Protein AF-A0AAV0YF85-F1 (afdb_monomer_lite)

Foldseek 3Di:
DFDKDWWFQAALLLDLDDPPDPQPFTWTADPPPRAIETEQLDDHGWIFIWTFPADDDRYTYTYTDGTPDDDPFFDDQPDPCQVFFPPDRCSRGHQVSVQVSVLSVVVSCCVNVVVDDPVCCVPVVPDDRDDGDPDPWQQDPDDDWAKAQAEDDDVVVVPPPDPPPPPRSIATGGHTPPDPHYGYHDQDDRRHDPVVSVVVNVVVVCCPDVVNVDDHDYPVPDDVDPLCVQPDAPCLVVNCVRNNPSSNQNNVQNNCVVVVDHGDDPPPQPPPPDDPPPDDDDRPVPVPVVVVVVRVVCVVVVCVVDPCPCVVVVVVVVCVVPVVPDPDDDDDPVVPPPPD

Secondary structure (DSSP, 8-state):
---EEEEEBPPGGG----TT--S-PEEEE-TTT--EEEETTPPTT-EEEEEEEEE-SSEEEEEEEEEEE--TTB---S-TTTTT-SS-SSTTB-HHHHHHHHHHHHHHHHHHTT---HHHHHHS--SPPP---S--SS-BS----EEES-B---HHHHSSS---TTS---EEEEEPTT-SS-EEE-S--TTB-HHHHHHHHHHHHHHH-TTTT-----TTT--S-GGGTSPPTT-HHHHHHHHHHHHHHHHHHHHHGGGT---------------TT--PPPTTSSHHHHHHHHHHHHHHHHHHH-TTHHHHHHHHHHHHHHTTS-TTPPPPGGGGGG--

InterPro domains:
  IPR002347 Short-chain dehydrogenase/reductase SDR [PF00106] (223-272)
  IPR010280 (Uracil-5)-methyltransferase family [PTHR11061] (20-223)
  IPR012340 Nucleic acid-binding, OB-fold [G3DSA:2.40.50.140] (8-85)
  IPR020904 Short-chain dehydrogenase/reductase, conserved site [PS00061] (225-253)
  IPR029063 S-adenosyl-L-methionine-dependent methyltransferase superfamily [G3DSA:3.40.50.150] (87-139)
  IPR029063 S-adenosyl-L-methionine-dependent methyltransferase superfamily [SSF53335] (75-207)
  IPR036291 NAD(P)-binding domain superfamily [SSF51735] (222-271)

Structure (mmCIF, N/CA/C/O backbone):
data_AF-A0AAV0YF85-F1
#
_entry.id   AF-A0AAV0YF85-F1
#
loop_
_atom_site.group_PDB
_atom_site.id
_atom_site.type_symbol
_atom_site.label_atom_id
_atom_site.label_alt_id
_atom_site.label_comp_id
_atom_site.label_asym_id
_atom_site.label_entity_id
_atom_site.label_seq_id
_atom_site.pdbx_PDB_ins_code
_atom_site.Cartn_x
_atom_site.Cartn_y
_atom_site.Cartn_z
_atom_site.occupancy
_atom_site.B_iso_or_equiv
_atom_site.auth_seq_id
_atom_site.auth_comp_id
_atom_site.auth_asym_id
_atom_site.auth_atom_id
_atom_site.pdbx_PDB_model_num
ATOM 1 N N . MET A 1 1 ? 17.474 -10.790 23.774 1.00 30.91 1 MET A N 1
ATOM 2 C CA . MET A 1 1 ? 16.414 -11.767 23.432 1.00 30.91 1 MET A CA 1
ATOM 3 C C . MET A 1 1 ? 15.265 -11.043 22.740 1.00 30.91 1 MET A C 1
ATOM 5 O O . MET A 1 1 ? 14.858 -10.006 23.254 1.00 30.91 1 MET A O 1
ATOM 9 N N . PRO A 1 2 ? 14.764 -11.509 21.582 1.00 39.75 2 PRO A N 1
ATOM 10 C CA . PRO A 1 2 ? 13.568 -10.928 20.980 1.00 39.75 2 PRO A CA 1
ATOM 11 C C . PRO A 1 2 ? 12.364 -11.216 21.885 1.00 39.75 2 PRO A C 1
ATOM 13 O O . PRO A 1 2 ? 12.077 -12.374 22.173 1.00 39.75 2 PRO A O 1
ATOM 16 N N . LEU A 1 3 ? 11.677 -10.170 22.347 1.00 49.50 3 LEU A N 1
ATOM 17 C CA . LEU A 1 3 ? 10.442 -10.328 23.112 1.00 49.50 3 LEU A CA 1
ATOM 18 C C . LEU A 1 3 ? 9.353 -10.836 22.154 1.00 49.50 3 LEU A C 1
ATOM 20 O O . LEU A 1 3 ? 8.975 -10.124 21.217 1.00 49.50 3 LEU A O 1
ATOM 24 N N . LEU A 1 4 ? 8.899 -12.071 22.356 1.00 56.09 4 LEU A N 1
ATOM 25 C CA . LEU A 1 4 ? 7.752 -12.646 21.658 1.00 56.09 4 LEU A CA 1
ATOM 26 C C . LEU A 1 4 ? 6.503 -12.312 22.465 1.00 56.09 4 LEU A C 1
ATOM 28 O O . LEU A 1 4 ? 6.434 -12.625 23.650 1.00 56.09 4 LEU A O 1
ATOM 32 N N . ILE A 1 5 ? 5.537 -11.653 21.831 1.00 64.44 5 ILE A N 1
ATOM 33 C CA . ILE A 1 5 ? 4.296 -11.248 22.493 1.00 64.44 5 ILE A CA 1
ATOM 34 C C . ILE A 1 5 ? 3.122 -11.814 21.703 1.00 64.44 5 ILE A C 1
ATOM 36 O O . ILE A 1 5 ? 3.066 -11.661 20.479 1.00 64.44 5 ILE A O 1
ATOM 40 N N . SER A 1 6 ? 2.181 -12.441 22.410 1.00 65.62 6 SER A N 1
ATOM 41 C CA . SER A 1 6 ? 0.854 -12.734 21.870 1.00 65.62 6 SER A CA 1
ATOM 42 C C . SER A 1 6 ? 0.066 -11.431 21.812 1.00 65.62 6 SER A C 1
ATOM 44 O O . SER A 1 6 ? -0.269 -10.856 22.848 1.00 65.62 6 SER A O 1
ATOM 46 N N . LEU A 1 7 ? -0.222 -10.958 20.605 1.00 67.69 7 LEU A N 1
ATOM 47 C CA . LEU A 1 7 ? -0.964 -9.726 20.372 1.00 67.69 7 LEU A CA 1
ATOM 48 C C . LEU A 1 7 ? -2.348 -10.051 19.821 1.00 67.69 7 LEU A C 1
ATOM 50 O O . LEU A 1 7 ? -2.497 -10.891 18.933 1.00 67.69 7 LEU A O 1
ATOM 54 N N . ASN A 1 8 ? -3.346 -9.337 20.335 1.00 58.91 8 ASN A N 1
ATOM 55 C CA . ASN A 1 8 ? -4.675 -9.292 19.750 1.00 58.91 8 ASN A CA 1
ATOM 56 C C . ASN A 1 8 ? -4.775 -7.983 18.966 1.00 58.91 8 ASN A C 1
ATOM 58 O O . ASN A 1 8 ? -4.677 -6.893 19.546 1.00 58.91 8 ASN A O 1
ATOM 62 N N . ALA A 1 9 ? -4.946 -8.084 17.650 1.00 58.69 9 ALA A N 1
ATOM 63 C CA . ALA A 1 9 ? -5.295 -6.932 16.840 1.00 58.69 9 ALA A CA 1
ATOM 64 C C . ALA A 1 9 ? -6.635 -6.394 17.340 1.00 58.69 9 ALA A C 1
ATOM 66 O O . ALA A 1 9 ? -7.596 -7.152 17.517 1.00 58.69 9 ALA A O 1
ATOM 67 N N . ALA A 1 10 ? -6.673 -5.098 17.642 1.00 55.09 10 ALA A N 1
ATOM 68 C CA . ALA A 1 10 ? -7.829 -4.497 18.276 1.00 55.09 10 ALA A CA 1
ATOM 69 C C . ALA A 1 10 ? -9.073 -4.730 17.412 1.00 55.09 10 ALA A C 1
ATOM 71 O O . ALA A 1 10 ? -9.025 -4.680 16.177 1.00 55.09 10 ALA A O 1
ATOM 72 N N . LYS A 1 11 ? -10.206 -4.980 18.081 1.00 47.09 11 LYS A N 1
ATOM 73 C CA . LYS A 1 11 ? -11.490 -4.758 17.427 1.00 47.09 11 LYS A CA 1
ATOM 74 C C . LYS A 1 11 ? -11.529 -3.283 17.024 1.00 47.09 11 LYS A C 1
ATOM 76 O O . LYS A 1 11 ? -11.028 -2.457 17.790 1.00 47.09 11 LYS A O 1
ATOM 81 N N . PRO A 1 12 ? -12.114 -2.951 15.874 1.00 39.84 12 PRO A N 1
ATOM 82 C CA . PRO A 1 12 ? -12.126 -1.581 15.381 1.00 39.84 12 PRO A CA 1
ATOM 83 C C . PRO A 1 12 ? -12.599 -0.558 16.429 1.00 39.84 12 PRO A C 1
ATOM 85 O O . PRO A 1 12 ? -11.956 0.463 16.591 1.00 39.84 12 PRO A O 1
ATOM 88 N N . SER A 1 13 ? -13.592 -0.906 17.257 1.00 31.27 13 SER A N 1
ATOM 89 C CA . SER A 1 13 ? -14.127 -0.070 18.346 1.00 31.27 13 SER A CA 1
ATOM 90 C C . SER A 1 13 ? -13.187 0.212 19.536 1.00 31.27 13 SER A C 1
ATOM 92 O O . SER A 1 13 ? -13.569 0.939 20.446 1.00 31.27 13 SER A O 1
ATOM 94 N N . ASN A 1 14 ? -11.997 -0.397 19.600 1.00 32.72 14 ASN A N 1
ATOM 95 C CA . ASN A 1 14 ? -11.018 -0.217 20.688 1.00 32.72 14 ASN A CA 1
ATOM 96 C C . ASN A 1 14 ? -9.766 0.567 20.239 1.00 32.72 14 ASN A C 1
ATOM 98 O O . ASN A 1 14 ? -8.751 0.579 20.949 1.00 32.72 14 ASN A O 1
ATOM 102 N N . CYS A 1 15 ? -9.815 1.201 19.065 1.00 33.81 15 CYS A N 1
ATOM 103 C CA . CYS A 1 15 ? -8.695 1.896 18.440 1.00 33.81 15 CYS A CA 1
ATOM 104 C C . CYS A 1 15 ? -8.730 3.408 18.715 1.00 33.81 15 CYS A C 1
ATOM 106 O O . CYS A 1 15 ? -9.325 4.180 17.979 1.00 33.81 15 CYS A O 1
ATOM 108 N N . SER A 1 16 ? -7.980 3.885 19.710 1.00 31.94 16 SER A N 1
ATOM 109 C CA . SER A 1 16 ? -7.688 5.322 19.807 1.00 31.94 16 SER A CA 1
ATOM 110 C C . SER A 1 16 ? -6.637 5.696 18.751 1.00 31.94 16 SER A C 1
ATOM 112 O O . SER A 1 16 ? -5.439 5.449 18.938 1.00 31.94 16 SER A O 1
ATOM 114 N N . VAL A 1 17 ? -7.067 6.240 17.611 1.00 33.62 17 VAL A N 1
ATOM 115 C CA . VAL A 1 17 ? -6.170 6.636 16.514 1.00 33.62 17 VAL A CA 1
ATOM 116 C C . VAL A 1 17 ? -5.463 7.952 16.857 1.00 33.62 17 VAL A C 1
ATOM 118 O O . VAL A 1 17 ? -6.098 8.986 17.030 1.00 33.62 17 VAL A O 1
ATOM 121 N N . ASN A 1 18 ? -4.127 7.931 16.903 1.00 31.02 18 ASN A N 1
ATOM 122 C CA . ASN A 1 18 ? -3.313 9.148 16.873 1.00 31.02 18 ASN A CA 1
ATOM 123 C C . ASN A 1 18 ? -3.147 9.610 15.407 1.00 31.02 18 ASN A C 1
ATOM 125 O O . ASN A 1 18 ? -2.678 8.815 14.587 1.00 31.02 18 ASN A O 1
ATOM 129 N N . PRO A 1 19 ? -3.458 10.873 15.056 1.00 27.45 19 PRO A N 1
ATOM 130 C CA . PRO A 1 19 ? -3.539 11.336 13.663 1.00 27.45 19 PRO A CA 1
ATOM 131 C C . PRO A 1 19 ? -2.201 11.432 12.897 1.00 27.45 19 PRO A C 1
ATOM 133 O O . PRO A 1 19 ? -2.180 11.857 11.746 1.00 27.45 19 PRO A O 1
ATOM 136 N N . SER A 1 20 ? -1.065 11.033 13.480 1.00 26.20 20 SER A N 1
ATOM 137 C CA . SER A 1 20 ? 0.268 11.265 12.898 1.00 26.20 20 SER A CA 1
ATOM 138 C C . SER A 1 20 ? 0.828 10.138 12.015 1.00 26.20 20 SER A C 1
ATOM 140 O O . SER A 1 20 ? 1.881 10.324 11.398 1.00 26.20 20 SER A O 1
ATOM 142 N N . HIS A 1 21 ? 0.157 8.986 11.888 1.00 35.56 21 HIS A N 1
ATOM 143 C CA . HIS A 1 21 ? 0.647 7.879 11.056 1.00 35.56 21 HIS A CA 1
ATOM 144 C C . HIS A 1 21 ? -0.425 7.318 10.113 1.00 35.56 21 HIS A C 1
ATOM 146 O O . HIS A 1 21 ? -1.098 6.339 10.406 1.00 35.56 21 HIS A O 1
ATOM 152 N N . SER A 1 22 ? -0.489 7.891 8.909 1.00 34.50 22 SER A N 1
ATOM 153 C CA . SER A 1 22 ? -1.278 7.433 7.751 1.00 34.50 22 SER A CA 1
ATOM 154 C C . SER A 1 22 ? -0.814 6.100 7.136 1.00 34.50 22 SER A C 1
ATOM 156 O O . SER A 1 22 ? -1.279 5.691 6.072 1.00 34.50 22 SER A O 1
ATOM 158 N N . MET A 1 23 ? 0.113 5.387 7.776 1.00 44.97 23 MET A N 1
ATOM 159 C CA . MET A 1 23 ? 0.537 4.075 7.310 1.00 44.97 23 MET A CA 1
ATOM 160 C C . MET A 1 23 ? -0.405 3.047 7.915 1.00 44.97 23 MET A C 1
ATOM 162 O O . MET A 1 23 ? -0.281 2.752 9.094 1.00 44.97 23 MET A O 1
ATOM 166 N N . ALA A 1 24 ? -1.327 2.516 7.108 1.00 56.47 24 ALA A N 1
ATOM 167 C CA . ALA A 1 24 ? -2.221 1.408 7.451 1.00 56.47 24 ALA A CA 1
ATOM 168 C C . ALA A 1 24 ? -1.453 0.165 7.959 1.00 56.47 24 ALA A C 1
ATOM 170 O O . ALA A 1 24 ? -1.205 -0.770 7.200 1.00 56.47 24 ALA A O 1
ATOM 171 N N . LYS A 1 25 ? -1.004 0.220 9.213 1.00 72.69 25 LYS A N 1
ATOM 172 C CA . LYS A 1 25 ? -0.507 -0.867 10.050 1.00 72.69 25 LYS A CA 1
ATOM 173 C C . LYS A 1 25 ? -1.653 -1.224 10.993 1.00 72.69 25 LYS A C 1
ATOM 175 O O . LYS A 1 25 ? -2.374 -0.333 11.440 1.00 72.69 25 LYS A O 1
ATOM 180 N N . GLY A 1 26 ? -1.818 -2.503 11.301 1.00 73.81 26 GLY A N 1
ATOM 181 C CA . GLY A 1 26 ? -2.788 -2.933 12.298 1.00 73.81 26 GLY A CA 1
ATOM 182 C C . GLY A 1 26 ? -2.403 -2.412 13.681 1.00 73.81 26 GLY A C 1
ATOM 183 O O . GLY A 1 26 ? -1.226 -2.409 14.055 1.00 73.81 26 GLY A O 1
ATOM 184 N N . LEU A 1 27 ? -3.401 -1.954 14.432 1.00 79.06 27 LEU A N 1
ATOM 185 C CA . LEU A 1 27 ? -3.245 -1.493 15.806 1.00 79.06 27 LEU A CA 1
ATOM 186 C C . LEU A 1 27 ? -3.618 -2.629 16.755 1.00 79.06 27 LEU A C 1
ATOM 188 O O . LEU A 1 27 ? -4.705 -3.196 16.679 1.00 79.06 27 LEU A O 1
ATOM 192 N N . CYS A 1 28 ? -2.703 -2.963 17.654 1.00 78.94 28 CYS A N 1
ATOM 193 C CA . CYS A 1 28 ? -2.898 -3.967 18.689 1.00 78.94 28 CYS A CA 1
ATOM 194 C C . CYS A 1 28 ? -2.799 -3.270 20.041 1.00 78.94 28 CYS A C 1
ATOM 196 O O . CYS A 1 28 ? -1.872 -2.491 20.271 1.00 78.94 28 CYS A O 1
ATOM 198 N N . LYS A 1 29 ? -3.735 -3.556 20.942 1.00 74.81 29 LYS A N 1
ATOM 199 C CA . LYS A 1 29 ? -3.683 -3.060 22.317 1.00 74.81 29 LYS A CA 1
ATOM 200 C C . LYS A 1 29 ? -3.359 -4.232 23.226 1.00 74.81 29 LYS A C 1
ATOM 202 O O . LYS A 1 29 ? -4.052 -5.247 23.194 1.00 74.81 29 LYS A O 1
ATOM 207 N N . VAL A 1 30 ? -2.305 -4.100 24.023 1.00 75.69 30 VAL A N 1
ATOM 208 C CA . VAL A 1 30 ? -1.999 -5.083 25.066 1.00 75.69 30 VAL A CA 1
ATOM 209 C C . VAL A 1 30 ? -3.055 -4.926 26.161 1.00 75.69 30 VAL A C 1
ATOM 211 O O . VAL A 1 30 ? -3.186 -3.847 26.736 1.00 75.69 30 VAL A O 1
ATOM 214 N N . THR A 1 31 ? -3.846 -5.974 26.403 1.00 64.50 31 THR A N 1
ATOM 215 C CA . THR A 1 31 ? -5.063 -5.935 27.237 1.00 64.50 31 THR A CA 1
ATOM 216 C C . THR A 1 31 ? -4.813 -5.472 28.669 1.00 64.50 31 THR A C 1
ATOM 218 O O . THR A 1 31 ? -5.665 -4.800 29.234 1.00 64.50 31 THR A O 1
ATOM 221 N N . GLU A 1 32 ? -3.641 -5.774 29.226 1.00 66.12 32 GLU A N 1
ATOM 222 C CA . GLU A 1 32 ? -3.307 -5.480 30.626 1.00 66.12 32 GLU A CA 1
ATOM 223 C C . GLU A 1 32 ? -2.647 -4.111 30.826 1.00 66.12 32 GLU A C 1
ATOM 225 O O . GLU A 1 32 ? -2.859 -3.458 31.839 1.00 66.12 32 GLU A O 1
ATOM 230 N N . THR A 1 33 ? -1.855 -3.647 29.858 1.00 74.25 33 THR A N 1
ATOM 231 C CA . THR A 1 33 ? -1.067 -2.409 29.998 1.00 74.25 33 THR A CA 1
ATOM 232 C C . THR A 1 33 ? -1.646 -1.240 29.212 1.00 74.25 33 THR A C 1
ATOM 234 O O . THR A 1 33 ? -1.194 -0.107 29.350 1.00 74.25 33 THR A O 1
ATOM 237 N N . GLY A 1 34 ? -2.601 -1.504 28.317 1.00 73.19 34 GLY A N 1
ATOM 238 C CA . GLY A 1 34 ? -3.098 -0.527 27.353 1.00 73.19 34 GLY A CA 1
ATOM 239 C C . GLY A 1 34 ? -2.052 -0.072 26.330 1.00 73.19 34 GLY A C 1
ATOM 240 O O . GLY A 1 34 ? -2.351 0.800 25.514 1.00 73.19 34 GLY A O 1
ATOM 241 N N . TYR A 1 35 ? -0.852 -0.658 26.347 1.00 81.19 35 TYR A N 1
ATOM 242 C CA . TYR A 1 35 ? 0.255 -0.270 25.486 1.00 81.19 35 TYR A CA 1
ATOM 243 C C . TYR A 1 35 ? -0.051 -0.608 24.024 1.00 81.19 35 TYR A C 1
ATOM 245 O O . TYR A 1 35 ? -0.514 -1.708 23.703 1.00 81.19 35 TYR A O 1
ATOM 253 N N . VAL A 1 36 ? 0.202 0.352 23.134 1.00 85.00 36 VAL A N 1
ATOM 254 C CA . VAL A 1 36 ? -0.142 0.243 21.713 1.00 85.00 36 VAL A CA 1
ATOM 255 C C . VAL A 1 36 ? 1.012 -0.385 20.942 1.00 85.00 36 VAL A C 1
ATOM 257 O O . VAL A 1 36 ? 2.150 0.078 21.002 1.00 85.00 36 VAL A O 1
ATOM 260 N N . VAL A 1 37 ? 0.714 -1.421 20.167 1.00 85.12 37 VAL A N 1
ATOM 261 C CA . VAL A 1 37 ? 1.660 -2.071 19.262 1.00 85.12 37 VAL A CA 1
ATOM 262 C C . VAL A 1 37 ? 1.140 -1.973 17.833 1.00 85.12 37 VAL A C 1
ATOM 264 O O . VAL A 1 37 ? 0.050 -2.437 17.516 1.00 85.12 37 VAL A O 1
ATOM 267 N N . MET A 1 38 ? 1.931 -1.363 16.959 1.00 87.31 38 MET A N 1
ATOM 268 C CA . MET A 1 38 ? 1.656 -1.244 15.532 1.00 87.31 38 MET A CA 1
ATOM 269 C C . MET A 1 38 ? 2.308 -2.408 14.800 1.00 87.31 38 MET A C 1
ATOM 271 O O . MET A 1 38 ? 3.528 -2.565 14.848 1.00 87.31 38 MET A O 1
ATOM 275 N N . CYS A 1 39 ? 1.522 -3.201 14.086 1.00 84.56 39 CYS A N 1
ATOM 276 C CA . CYS A 1 39 ? 2.030 -4.332 13.328 1.00 84.56 39 CYS A CA 1
ATOM 277 C C . CYS A 1 39 ? 1.556 -4.263 11.879 1.00 84.56 39 CYS A C 1
ATOM 279 O O . CYS A 1 39 ? 0.360 -4.191 11.604 1.00 84.56 39 CYS A O 1
ATOM 281 N N . ASP A 1 40 ? 2.500 -4.247 10.939 1.00 79.88 40 ASP A N 1
ATOM 282 C CA . ASP A 1 40 ? 2.147 -4.273 9.522 1.00 79.88 40 ASP A CA 1
ATOM 283 C C . ASP A 1 40 ? 1.425 -5.585 9.181 1.00 79.88 40 ASP A C 1
ATOM 285 O O . ASP A 1 40 ? 1.803 -6.651 9.669 1.00 79.88 40 ASP A O 1
ATOM 289 N N . ARG A 1 41 ? 0.369 -5.499 8.362 1.00 78.62 41 ARG A N 1
ATOM 290 C CA . ARG A 1 41 ? -0.459 -6.647 7.931 1.00 78.62 41 ARG A CA 1
ATOM 291 C C . ARG A 1 41 ? -1.152 -7.431 9.057 1.00 78.62 41 ARG A C 1
ATOM 293 O O . ARG A 1 41 ? -1.587 -8.562 8.829 1.00 78.62 41 ARG A O 1
ATOM 300 N N . ALA A 1 42 ? -1.266 -6.863 10.255 1.00 84.62 42 ALA A N 1
ATOM 301 C CA . ALA A 1 42 ? -2.186 -7.374 11.264 1.00 84.62 42 ALA A CA 1
ATOM 302 C C . ALA A 1 42 ? -3.621 -6.972 10.895 1.00 84.62 42 ALA A C 1
ATOM 304 O O . ALA A 1 42 ? -3.895 -5.793 10.651 1.00 84.62 42 ALA A O 1
ATOM 305 N N . LEU A 1 43 ? -4.520 -7.951 10.826 1.00 83.56 43 LEU A N 1
ATOM 306 C CA . LEU A 1 43 ? -5.925 -7.745 10.477 1.00 83.56 43 LEU A CA 1
ATOM 307 C C . LEU A 1 43 ? -6.796 -7.580 11.733 1.00 83.56 43 LEU A C 1
ATOM 309 O O . LEU A 1 43 ? -6.488 -8.183 12.760 1.00 83.56 43 LEU A O 1
ATOM 313 N N . PRO A 1 44 ? -7.904 -6.817 11.684 1.00 80.56 44 PRO A N 1
ATOM 314 C CA . PRO A 1 44 ? -8.808 -6.678 12.828 1.00 80.56 44 PRO A CA 1
ATOM 315 C C . PRO A 1 44 ? -9.309 -8.034 13.348 1.00 80.56 44 PRO A C 1
ATOM 317 O O . PRO A 1 44 ? -9.791 -8.860 12.575 1.00 80.56 44 PRO A O 1
ATOM 320 N N . GLY A 1 45 ? -9.203 -8.262 14.661 1.00 78.00 45 GLY A N 1
ATOM 321 C CA . GLY A 1 45 ? -9.601 -9.522 15.304 1.00 78.00 45 GLY A CA 1
ATOM 322 C C . GLY A 1 45 ? -8.600 -10.679 15.172 1.00 78.00 45 GLY A C 1
ATOM 323 O O . GLY A 1 45 ? -8.841 -11.741 15.741 1.00 78.00 45 GLY A O 1
ATOM 324 N N . GLU A 1 46 ? -7.479 -10.491 14.471 1.00 83.06 46 GLU A N 1
ATOM 325 C CA . GLU A 1 46 ? -6.393 -11.473 14.390 1.00 83.06 46 GLU A CA 1
ATOM 326 C C . GLU A 1 46 ? -5.665 -11.626 15.734 1.00 83.06 46 GLU A C 1
ATOM 328 O O . GLU A 1 46 ? -5.351 -10.637 16.405 1.00 83.06 46 GLU A O 1
ATOM 333 N N . ARG A 1 47 ? -5.314 -12.867 16.089 1.00 84.25 47 ARG A N 1
ATOM 334 C CA . ARG A 1 47 ? -4.357 -13.164 17.166 1.00 84.25 47 ARG A CA 1
ATOM 335 C C . ARG A 1 47 ? -3.069 -13.685 16.560 1.00 84.25 47 ARG A C 1
ATOM 337 O O . ARG A 1 47 ? -3.104 -14.618 15.759 1.00 84.25 47 ARG A O 1
ATOM 344 N N . PHE A 1 48 ? -1.931 -13.119 16.938 1.00 86.00 48 PHE A N 1
ATOM 345 C CA . PHE A 1 48 ? -0.647 -13.486 16.341 1.00 86.00 48 PHE A CA 1
ATOM 346 C C . PHE A 1 48 ? 0.523 -13.316 17.312 1.00 86.00 48 PHE A C 1
ATOM 348 O O . PHE A 1 48 ? 0.458 -12.553 18.277 1.00 86.00 48 PHE A O 1
ATOM 355 N N . ILE A 1 49 ? 1.617 -14.018 17.024 1.00 85.62 49 ILE A N 1
ATOM 356 C CA . ILE A 1 49 ? 2.918 -13.812 17.654 1.00 85.62 49 ILE A CA 1
ATOM 357 C C . ILE A 1 49 ? 3.660 -12.735 16.867 1.00 85.62 49 ILE A C 1
ATOM 359 O O . ILE A 1 49 ? 3.929 -12.887 15.670 1.00 85.62 49 ILE A O 1
ATOM 363 N N . GLY A 1 50 ? 3.994 -11.639 17.543 1.00 86.50 50 GLY A N 1
ATOM 364 C CA . GLY A 1 50 ? 4.781 -10.542 16.988 1.00 86.50 50 GLY A CA 1
ATOM 365 C C . GLY A 1 50 ? 6.167 -10.447 17.619 1.00 86.50 50 GLY A C 1
ATOM 366 O O . GLY A 1 50 ? 6.337 -10.692 18.814 1.00 86.50 50 GLY A O 1
ATOM 367 N N . ARG A 1 51 ? 7.157 -10.033 16.823 1.00 85.56 51 ARG A N 1
ATOM 368 C CA . ARG A 1 51 ? 8.471 -9.587 17.303 1.00 85.56 51 ARG A CA 1
ATOM 369 C C . ARG A 1 51 ? 8.505 -8.068 17.322 1.00 85.56 51 ARG A C 1
ATOM 371 O O . ARG A 1 51 ? 8.363 -7.451 16.267 1.00 85.56 51 ARG A O 1
ATOM 378 N N . ILE A 1 52 ? 8.743 -7.469 18.486 1.00 87.12 52 ILE A N 1
ATOM 379 C CA . ILE A 1 52 ? 8.964 -6.021 18.585 1.00 87.12 52 ILE A CA 1
ATOM 380 C C . ILE A 1 52 ? 10.234 -5.648 17.810 1.00 87.12 52 ILE A C 1
ATOM 382 O O . ILE A 1 52 ? 11.310 -6.176 18.084 1.00 87.12 52 ILE A O 1
ATOM 386 N N . THR A 1 53 ? 10.107 -4.743 16.842 1.00 83.50 53 THR A N 1
ATOM 387 C CA . THR A 1 53 ? 11.226 -4.221 16.041 1.00 83.50 53 THR A CA 1
ATOM 388 C C . THR A 1 53 ? 11.672 -2.848 16.509 1.00 83.50 53 THR A C 1
ATOM 390 O O . THR A 1 53 ? 12.851 -2.516 16.414 1.00 83.50 53 THR A O 1
ATOM 393 N N . ARG A 1 54 ? 10.747 -2.041 17.036 1.00 82.75 54 ARG A N 1
ATOM 394 C CA . ARG A 1 54 ? 11.047 -0.705 17.547 1.00 82.75 54 ARG A CA 1
ATOM 395 C C . ARG A 1 54 ? 10.189 -0.400 18.760 1.00 82.75 54 ARG A C 1
ATOM 397 O O . ARG A 1 54 ? 8.978 -0.562 18.705 1.00 82.75 54 ARG A O 1
ATOM 404 N N . LYS A 1 55 ? 10.793 0.108 19.830 1.00 83.94 55 LYS A N 1
ATOM 405 C CA . LYS A 1 55 ? 10.067 0.627 20.994 1.00 83.94 55 LYS A CA 1
ATOM 406 C C . LYS A 1 55 ? 10.154 2.150 21.008 1.00 83.94 55 LYS A C 1
ATOM 408 O O . LYS A 1 55 ? 11.228 2.706 20.789 1.00 83.94 55 LYS A O 1
ATOM 413 N N . LYS A 1 56 ? 9.033 2.820 21.251 1.00 82.38 56 LYS A N 1
ATOM 414 C CA . LYS A 1 56 ? 8.958 4.253 21.561 1.00 82.38 56 LYS A CA 1
ATOM 415 C C . LYS A 1 56 ? 8.238 4.442 22.894 1.00 82.38 56 LYS A C 1
ATOM 417 O O . LYS A 1 56 ? 7.694 3.486 23.441 1.00 82.38 56 LYS A O 1
ATOM 422 N N . GLY A 1 57 ? 8.235 5.671 23.415 1.00 78.75 57 GLY A N 1
ATOM 423 C CA . GLY A 1 57 ? 7.620 5.976 24.714 1.00 78.75 57 GLY A CA 1
ATOM 424 C C . GLY A 1 57 ? 6.187 5.445 24.826 1.00 78.75 57 GLY A C 1
ATOM 425 O O . GLY A 1 57 ? 5.896 4.659 25.718 1.00 78.75 57 GLY A O 1
ATOM 426 N N . ASN A 1 58 ? 5.339 5.768 23.845 1.00 81.31 58 ASN A N 1
ATOM 427 C CA . ASN A 1 58 ? 3.895 5.509 23.937 1.00 81.31 58 ASN A CA 1
ATOM 428 C C . ASN A 1 58 ? 3.402 4.355 23.045 1.00 81.31 58 ASN A C 1
ATOM 430 O O . ASN A 1 58 ? 2.214 4.047 23.047 1.00 81.31 58 ASN A O 1
ATOM 434 N N . TYR A 1 59 ? 4.280 3.750 22.240 1.00 84.50 59 TYR A N 1
ATOM 435 C CA . TYR A 1 59 ? 3.928 2.628 21.368 1.00 84.50 59 TYR A CA 1
ATOM 436 C C . TYR A 1 59 ? 5.157 1.824 20.943 1.00 84.50 59 TYR A C 1
ATOM 438 O O . TYR A 1 59 ? 6.282 2.327 20.964 1.00 84.50 59 TYR A O 1
ATOM 446 N N . ALA A 1 60 ? 4.937 0.603 20.471 1.00 86.69 60 ALA A N 1
ATOM 447 C CA . ALA A 1 60 ? 5.946 -0.186 19.774 1.00 86.69 60 ALA A CA 1
ATOM 448 C C . ALA A 1 60 ? 5.527 -0.495 18.336 1.00 86.69 60 ALA A C 1
ATOM 450 O O . ALA A 1 60 ? 4.349 -0.489 17.994 1.00 86.69 60 ALA A O 1
ATOM 451 N N . GLU A 1 61 ? 6.506 -0.783 17.493 1.00 87.06 61 GLU A N 1
ATOM 452 C CA . GLU A 1 61 ? 6.319 -1.391 16.184 1.00 87.06 61 GLU A CA 1
ATOM 453 C C . GLU A 1 61 ? 6.743 -2.858 16.266 1.00 87.06 61 GLU A C 1
ATOM 455 O O . GLU A 1 61 ? 7.740 -3.192 16.916 1.00 87.06 61 GLU A O 1
ATOM 460 N N . ALA A 1 62 ? 5.988 -3.732 15.612 1.00 86.94 62 ALA A N 1
ATOM 461 C CA . ALA A 1 62 ? 6.235 -5.162 15.585 1.00 86.94 62 ALA A CA 1
ATOM 462 C C . ALA A 1 62 ? 6.129 -5.726 14.169 1.00 86.94 62 ALA A C 1
ATOM 464 O O . ALA A 1 62 ? 5.362 -5.245 13.334 1.00 86.94 62 ALA A O 1
ATOM 465 N N . THR A 1 63 ? 6.879 -6.794 13.919 1.00 84.94 63 THR A N 1
ATOM 466 C CA . THR A 1 63 ? 6.717 -7.649 12.739 1.00 84.94 63 THR A CA 1
ATOM 467 C C . THR A 1 63 ? 5.963 -8.906 13.144 1.00 84.94 63 THR A C 1
ATOM 469 O O . THR A 1 63 ? 6.342 -9.563 14.117 1.00 84.94 63 THR A O 1
ATOM 472 N N . LYS A 1 64 ? 4.898 -9.238 12.410 1.00 85.50 64 LYS A N 1
ATOM 473 C CA . LYS A 1 64 ? 4.145 -10.480 12.600 1.00 85.50 64 LYS A CA 1
ATOM 474 C C . LYS A 1 64 ? 5.025 -11.670 12.215 1.00 85.50 64 LYS A C 1
ATOM 476 O O . LYS A 1 64 ? 5.609 -11.666 11.136 1.00 85.50 64 LYS A O 1
ATOM 481 N N . LEU A 1 65 ? 5.139 -12.654 13.104 1.00 84.38 65 LEU A N 1
ATOM 482 C CA . LEU A 1 65 ? 5.876 -13.896 12.854 1.00 84.38 65 LEU A CA 1
ATOM 483 C C . LEU A 1 65 ? 4.935 -15.036 12.478 1.00 84.38 65 LEU A C 1
ATOM 485 O O . LEU A 1 65 ? 5.194 -15.750 11.519 1.00 84.38 65 LEU A O 1
ATOM 489 N N . GLN A 1 66 ? 3.853 -15.196 13.237 1.00 83.38 66 GLN A N 1
ATOM 490 C CA . GLN A 1 66 ? 2.930 -16.312 13.073 1.00 83.38 66 GLN A CA 1
ATOM 491 C C . GLN A 1 66 ? 1.526 -15.901 13.499 1.00 83.38 66 GLN A C 1
ATOM 493 O O . GLN A 1 66 ? 1.349 -15.341 14.580 1.00 83.38 66 GLN A O 1
ATOM 498 N N . THR A 1 67 ? 0.527 -16.217 12.683 1.00 84.38 67 THR A N 1
ATOM 499 C CA . THR A 1 67 ? -0.884 -16.099 13.065 1.00 84.38 67 THR A CA 1
ATOM 500 C C . THR A 1 67 ? -1.272 -17.290 13.943 1.00 84.38 67 THR A C 1
ATOM 502 O O . THR A 1 67 ? -1.054 -18.437 13.565 1.00 84.38 67 THR A O 1
ATOM 505 N N . LEU A 1 68 ? -1.826 -17.014 15.124 1.00 84.69 68 LEU A N 1
ATOM 506 C CA . LEU A 1 68 ? -2.351 -18.018 16.058 1.00 84.69 68 LEU A CA 1
ATOM 507 C C . LEU A 1 68 ? -3.826 -18.300 15.788 1.00 84.69 68 LEU A C 1
ATOM 509 O O . LEU A 1 68 ? -4.269 -19.442 15.815 1.00 84.69 68 LEU A O 1
ATOM 513 N N . THR A 1 69 ? -4.596 -17.242 15.547 1.00 82.62 69 THR A N 1
ATOM 514 C CA . THR A 1 69 ? -6.017 -17.337 15.222 1.00 82.62 69 THR A CA 1
ATOM 515 C C . THR A 1 69 ? -6.313 -16.332 14.115 1.00 82.62 69 THR A C 1
ATOM 517 O O . THR A 1 69 ? -6.122 -15.128 14.340 1.00 82.62 69 THR A O 1
ATOM 520 N N . PRO A 1 70 ? -6.731 -16.789 12.922 1.00 79.31 70 PRO A N 1
ATOM 521 C CA . PRO A 1 70 ? -7.087 -15.883 11.843 1.00 79.31 70 PRO A CA 1
ATOM 522 C C . PRO A 1 70 ? -8.355 -15.089 12.206 1.00 79.31 70 PRO A C 1
ATOM 524 O O . PRO A 1 70 ? -9.180 -15.562 12.993 1.00 79.31 70 PRO A O 1
ATOM 527 N N . PRO A 1 71 ? -8.539 -13.885 11.643 1.00 77.94 71 PRO A N 1
ATOM 528 C CA . PRO A 1 71 ? -9.820 -13.192 11.680 1.00 77.94 71 PRO A CA 1
ATOM 529 C C . PRO A 1 71 ? -10.963 -14.058 11.142 1.00 77.94 71 PRO A C 1
ATOM 531 O O . PRO A 1 71 ? -10.803 -14.771 10.156 1.00 77.94 71 PRO A O 1
ATOM 534 N N . PHE A 1 72 ? -12.164 -13.884 11.697 1.00 79.25 72 PHE A N 1
ATOM 535 C CA . PHE A 1 72 ? -13.382 -14.533 11.188 1.00 79.25 72 PHE A CA 1
ATOM 536 C C . PHE A 1 72 ? -13.692 -14.210 9.719 1.00 79.25 72 PHE A C 1
ATOM 538 O O . PHE A 1 72 ? -14.364 -14.978 9.043 1.00 79.25 72 PHE A O 1
ATOM 545 N N . HIS A 1 73 ? -13.218 -13.064 9.230 1.00 86.44 73 HIS A N 1
ATOM 546 C CA . HIS A 1 73 ? -13.477 -12.579 7.877 1.00 86.44 73 HIS A CA 1
ATOM 547 C C . HIS A 1 73 ? -12.246 -12.667 6.971 1.00 86.44 73 HIS A C 1
ATOM 549 O O . HIS A 1 73 ? -12.131 -11.897 6.019 1.00 86.44 73 HIS A O 1
ATOM 555 N N . THR A 1 74 ? -11.290 -13.543 7.276 1.00 88.31 74 THR A N 1
ATOM 556 C CA . THR A 1 74 ? -10.153 -13.781 6.382 1.00 88.31 74 THR A CA 1
ATOM 557 C C . THR A 1 74 ? -10.607 -14.458 5.095 1.00 88.31 74 THR A C 1
ATOM 559 O O . THR A 1 74 ? -11.462 -15.338 5.113 1.00 88.31 74 THR A O 1
ATOM 562 N N . VAL A 1 75 ? -10.026 -14.022 3.981 1.00 91.25 75 VAL A N 1
ATOM 563 C CA . VAL A 1 75 ? -10.210 -14.612 2.650 1.00 91.25 75 VAL A CA 1
ATOM 564 C C . VAL A 1 75 ? -8.849 -14.788 1.994 1.00 91.25 75 VAL A C 1
ATOM 566 O O . VAL A 1 75 ? -7.894 -14.091 2.353 1.00 91.25 75 VAL A O 1
ATOM 569 N N . ASP A 1 76 ? -8.762 -15.679 1.014 1.00 90.94 76 ASP A N 1
ATOM 570 C CA . ASP A 1 76 ? -7.560 -15.794 0.199 1.00 90.94 76 ASP A CA 1
ATOM 571 C C . ASP A 1 76 ? -7.403 -14.557 -0.683 1.00 90.94 76 ASP A C 1
ATOM 573 O O . ASP A 1 76 ? -8.336 -14.101 -1.347 1.00 90.94 76 ASP A O 1
ATOM 577 N N . ALA A 1 77 ? -6.199 -13.987 -0.672 1.00 91.50 77 ALA A N 1
ATOM 578 C CA . ALA A 1 77 ? -5.888 -12.857 -1.526 1.00 91.50 77 ALA A CA 1
ATOM 579 C C . ALA A 1 77 ? -5.646 -13.357 -2.962 1.00 91.50 77 ALA A C 1
ATOM 581 O O . ALA A 1 77 ? -4.713 -14.131 -3.174 1.00 91.50 77 ALA A O 1
ATOM 582 N N . PRO A 1 78 ? -6.400 -12.883 -3.971 1.00 92.25 78 PRO A N 1
ATOM 583 C CA . PRO A 1 78 ? -6.248 -13.368 -5.345 1.00 92.25 78 PRO A CA 1
ATOM 584 C C . PRO A 1 78 ? -4.946 -12.894 -6.009 1.00 92.25 78 PRO A C 1
ATOM 586 O O . PRO A 1 78 ? -4.514 -13.448 -7.015 1.00 92.25 78 PRO A O 1
ATOM 589 N N . CYS A 1 79 ? -4.315 -11.843 -5.477 1.00 92.50 79 CYS A N 1
ATOM 590 C CA . CYS A 1 79 ? -3.064 -11.310 -6.002 1.00 92.50 79 CYS A CA 1
ATOM 591 C C . CYS A 1 79 ? -1.859 -11.939 -5.295 1.00 92.50 79 CYS A C 1
ATOM 593 O O . CYS A 1 79 ? -1.640 -11.731 -4.099 1.00 92.50 79 CYS A O 1
ATOM 595 N N . VAL A 1 80 ? -1.012 -12.607 -6.078 1.00 91.00 80 VAL A N 1
ATOM 596 C CA . VAL A 1 80 ? 0.220 -13.273 -5.618 1.00 91.00 80 VAL A CA 1
ATOM 597 C C . VAL A 1 80 ? 1.224 -12.319 -4.968 1.00 91.00 80 VAL A C 1
ATOM 599 O O . VAL A 1 80 ? 2.020 -12.722 -4.126 1.00 91.00 80 VAL A O 1
ATOM 602 N N . TYR A 1 81 ? 1.178 -11.031 -5.317 1.00 91.12 81 TYR A N 1
ATOM 603 C CA . TYR A 1 81 ? 2.126 -10.046 -4.805 1.00 91.12 81 TYR A CA 1
ATOM 604 C C . TYR A 1 81 ? 1.733 -9.484 -3.438 1.00 91.12 81 TYR A C 1
ATOM 606 O O . TYR A 1 81 ? 2.548 -8.790 -2.832 1.00 91.12 81 TYR A O 1
ATOM 614 N N . VAL A 1 82 ? 0.522 -9.745 -2.927 1.00 87.88 82 VAL A N 1
ATOM 615 C CA . VAL A 1 82 ? 0.022 -9.152 -1.671 1.00 87.88 82 VAL A CA 1
ATOM 616 C C . VAL A 1 82 ? 1.006 -9.258 -0.510 1.00 87.88 82 VAL A C 1
ATOM 618 O O . VAL A 1 82 ? 1.177 -8.227 0.135 1.00 87.88 82 VAL A O 1
ATOM 621 N N . PRO A 1 83 ? 1.710 -10.381 -0.253 1.00 83.81 83 PRO A N 1
ATOM 622 C CA . PRO A 1 83 ? 2.644 -10.492 0.873 1.00 83.81 83 PRO A CA 1
ATOM 623 C C . PRO A 1 83 ? 3.769 -9.447 0.886 1.00 83.81 83 PRO A C 1
ATOM 625 O O . PRO A 1 83 ? 4.248 -9.070 1.956 1.00 83.81 83 PRO A O 1
ATOM 628 N N . HIS A 1 84 ? 4.166 -8.931 -0.281 1.00 85.00 84 HIS A N 1
ATOM 629 C CA . HIS A 1 84 ? 5.317 -8.033 -0.414 1.00 85.00 84 HIS A CA 1
ATOM 630 C C . HIS A 1 84 ? 4.961 -6.675 -1.024 1.00 85.00 84 HIS A C 1
ATOM 632 O O . HIS A 1 84 ? 5.592 -5.676 -0.700 1.00 85.00 84 HIS A O 1
ATOM 638 N N . CYS A 1 85 ? 3.938 -6.607 -1.872 1.00 85.38 85 CYS A N 1
ATOM 639 C CA . CYS A 1 85 ? 3.526 -5.399 -2.572 1.00 85.38 85 CYS A CA 1
ATOM 640 C C . CYS A 1 85 ? 2.951 -4.360 -1.607 1.00 85.38 85 CYS A C 1
ATOM 642 O O . CYS A 1 85 ? 2.113 -4.678 -0.759 1.00 85.38 85 CYS A O 1
ATOM 644 N N . GLY A 1 86 ? 3.354 -3.097 -1.772 1.00 78.69 86 GLY A N 1
ATOM 645 C CA . GLY A 1 86 ? 2.803 -1.979 -1.004 1.00 78.69 86 GLY A CA 1
ATOM 646 C C . GLY A 1 86 ? 1.442 -1.472 -1.481 1.00 78.69 86 GLY A C 1
ATOM 647 O O . GLY A 1 86 ? 0.844 -0.634 -0.811 1.00 78.69 86 GLY A O 1
ATOM 648 N N . GLY A 1 87 ? 0.940 -1.969 -2.615 1.00 84.19 87 GLY A N 1
ATOM 649 C CA . GLY A 1 87 ? -0.300 -1.488 -3.225 1.00 84.19 87 GLY A CA 1
ATOM 650 C C . GLY A 1 87 ? -1.574 -1.957 -2.517 1.00 84.19 87 GLY A C 1
ATOM 651 O O . GLY A 1 87 ? -2.479 -1.152 -2.304 1.00 84.19 87 GLY A O 1
ATOM 652 N N . CYS A 1 88 ? -1.652 -3.241 -2.151 1.00 87.38 88 CYS A N 1
ATOM 653 C CA . CYS A 1 88 ? -2.859 -3.873 -1.608 1.00 87.38 88 CYS A CA 1
ATOM 654 C C . CYS A 1 88 ? -2.589 -4.442 -0.211 1.00 87.38 88 CYS A C 1
ATOM 656 O O . CYS A 1 88 ? -1.869 -5.428 -0.075 1.00 87.38 88 CYS A O 1
ATOM 658 N N . LYS A 1 89 ? -3.174 -3.837 0.829 1.00 83.12 89 LYS A N 1
ATOM 659 C CA . LYS A 1 89 ? -2.880 -4.199 2.230 1.00 83.12 89 LYS A CA 1
ATOM 660 C C . LYS A 1 89 ? -3.864 -5.175 2.871 1.00 83.12 89 LYS A C 1
ATOM 662 O O . LYS A 1 89 ? -3.485 -5.871 3.802 1.00 83.12 89 LYS A O 1
ATOM 667 N N . THR A 1 90 ? -5.107 -5.199 2.395 1.00 87.31 90 THR A N 1
ATOM 668 C CA . THR A 1 90 ? -6.230 -5.902 3.040 1.00 87.31 90 THR A CA 1
ATOM 669 C C . THR A 1 90 ? -6.965 -6.840 2.084 1.00 87.31 90 THR A C 1
ATOM 671 O O . THR A 1 90 ? -8.120 -7.166 2.321 1.00 87.31 90 THR A O 1
ATOM 674 N N . GLN A 1 91 ? -6.331 -7.269 0.985 1.00 90.19 91 GLN A N 1
ATOM 675 C CA . GLN A 1 91 ? -6.962 -8.207 0.041 1.00 90.19 91 GLN A CA 1
ATOM 676 C C . GLN A 1 91 ? -7.243 -9.586 0.653 1.00 90.19 91 GLN A C 1
ATOM 678 O O . GLN A 1 91 ? -8.056 -10.323 0.118 1.00 90.19 91 GLN A O 1
ATOM 683 N N . ASN A 1 92 ? -6.612 -9.906 1.782 1.00 89.06 92 ASN A N 1
ATOM 684 C CA . ASN A 1 92 ? -6.864 -11.098 2.587 1.00 89.06 92 ASN A CA 1
ATOM 685 C C . ASN A 1 92 ? -7.948 -10.896 3.673 1.00 89.06 92 ASN A C 1
ATOM 687 O O . ASN A 1 92 ? -8.042 -11.677 4.621 1.00 89.06 92 ASN A O 1
ATOM 691 N N . LEU A 1 93 ? -8.742 -9.826 3.578 1.00 89.12 93 LEU A N 1
ATOM 692 C CA . LEU A 1 93 ? -9.885 -9.536 4.444 1.00 89.12 93 LEU A CA 1
ATOM 693 C C . LEU A 1 93 ? -11.139 -9.400 3.573 1.00 89.12 93 LEU A C 1
ATOM 695 O O . LEU A 1 93 ? -11.111 -8.681 2.575 1.00 89.12 93 LEU A O 1
ATOM 699 N N . ALA A 1 94 ? -12.239 -10.052 3.945 1.00 92.25 94 ALA A N 1
ATOM 700 C CA . ALA A 1 94 ? -13.495 -9.995 3.203 1.00 92.25 94 ALA A CA 1
ATOM 701 C C . ALA A 1 94 ? -13.942 -8.542 3.004 1.00 92.25 94 ALA A C 1
ATOM 703 O O . ALA A 1 94 ? -13.844 -7.722 3.918 1.00 92.25 94 ALA A O 1
ATOM 704 N N . TYR A 1 95 ? -14.467 -8.221 1.822 1.00 93.38 95 TYR A N 1
ATOM 705 C CA . TYR A 1 95 ? -14.776 -6.842 1.446 1.00 93.38 95 TYR A CA 1
ATOM 706 C C . TYR A 1 95 ? -15.697 -6.126 2.447 1.00 93.38 95 TYR A C 1
ATOM 708 O O . TYR A 1 95 ? -15.410 -5.005 2.856 1.00 93.38 95 TYR A O 1
ATOM 716 N N . GLN A 1 96 ? -16.733 -6.809 2.941 1.00 92.44 96 GLN A N 1
ATOM 717 C CA . GLN A 1 96 ? -17.635 -6.255 3.958 1.00 92.44 96 GLN A CA 1
ATOM 718 C C . GLN A 1 96 ? -16.914 -5.924 5.273 1.00 92.44 96 GLN A C 1
ATOM 720 O O . GLN A 1 96 ? -17.176 -4.895 5.892 1.00 92.44 96 GLN A O 1
ATOM 725 N N . ALA A 1 97 ? -15.937 -6.743 5.671 1.00 90.00 97 ALA A N 1
ATOM 726 C CA . ALA A 1 97 ? -15.103 -6.448 6.830 1.00 90.00 97 ALA A CA 1
ATOM 727 C C . ALA A 1 97 ? -14.137 -5.279 6.568 1.00 90.00 97 ALA A C 1
ATOM 729 O O . ALA A 1 97 ? -13.850 -4.518 7.490 1.00 90.00 97 ALA A O 1
ATOM 730 N N . GLN A 1 98 ? -13.680 -5.078 5.325 1.00 90.25 98 GLN A N 1
ATOM 731 C CA . GLN A 1 98 ? -12.916 -3.881 4.950 1.00 90.25 98 GLN A CA 1
ATOM 732 C C . GLN A 1 98 ? -13.768 -2.608 5.049 1.00 90.25 98 GLN A C 1
ATOM 734 O O . GLN A 1 98 ? -13.287 -1.600 5.566 1.00 90.25 98 GLN A O 1
ATOM 739 N N . VAL A 1 99 ? -15.013 -2.645 4.556 1.00 92.56 99 VAL A N 1
ATOM 740 C CA . VAL A 1 99 ? -15.968 -1.525 4.641 1.00 92.56 99 VAL A CA 1
ATOM 741 C C . VAL A 1 99 ? -16.226 -1.179 6.103 1.00 92.56 99 VAL A C 1
ATOM 743 O O . VAL A 1 99 ? -15.997 -0.041 6.505 1.00 92.56 99 VAL A O 1
ATOM 746 N N . LYS A 1 100 ? -16.581 -2.180 6.915 1.00 89.88 100 LYS A N 1
ATOM 747 C CA . LYS A 1 100 ? -16.834 -2.006 8.347 1.00 89.88 100 LYS A CA 1
ATOM 748 C C . LYS A 1 100 ? -15.631 -1.407 9.084 1.00 89.88 100 LYS A C 1
ATOM 750 O O . LYS A 1 100 ? -15.784 -0.408 9.779 1.00 89.88 100 LYS A O 1
ATOM 755 N N . ALA A 1 101 ? -14.430 -1.944 8.853 1.00 85.81 101 ALA A N 1
ATOM 756 C CA . ALA A 1 101 ? -13.211 -1.443 9.487 1.00 85.81 101 ALA A CA 1
ATOM 757 C C . ALA A 1 101 ? -12.901 0.017 9.113 1.00 85.81 101 ALA A C 1
ATOM 759 O O . ALA A 1 101 ? -12.460 0.791 9.962 1.00 85.81 101 ALA A O 1
ATOM 760 N N . LYS A 1 102 ? -13.136 0.415 7.854 1.00 88.19 102 LYS A N 1
ATOM 761 C CA . LYS A 1 102 ? -12.998 1.818 7.424 1.00 88.19 102 LYS A CA 1
ATOM 762 C C . LYS A 1 102 ? -14.058 2.709 8.058 1.00 88.19 102 LYS A C 1
ATOM 764 O O . LYS A 1 102 ? -13.756 3.839 8.424 1.00 88.19 102 LYS A O 1
ATOM 769 N N . GLU A 1 103 ? -15.282 2.213 8.185 1.00 90.50 103 GLU A N 1
ATOM 770 C CA . GLU A 1 103 ? -16.376 2.955 8.802 1.00 90.50 103 GLU A CA 1
ATOM 771 C C . GLU A 1 103 ? -16.075 3.231 10.276 1.00 90.50 103 GLU A C 1
ATOM 773 O O . GLU A 1 103 ? -16.155 4.367 10.732 1.00 90.50 103 GLU A O 1
ATOM 778 N N . GLU A 1 104 ? -15.627 2.219 11.011 1.00 86.44 104 GLU A N 1
ATOM 779 C CA . GLU A 1 104 ? -15.191 2.374 12.400 1.00 86.44 104 GLU A CA 1
ATOM 780 C C . GLU A 1 104 ? -13.991 3.322 12.515 1.00 86.44 104 GLU A C 1
ATOM 782 O O . GLU A 1 104 ? -14.004 4.201 13.369 1.00 86.44 104 GLU A O 1
ATOM 787 N N . GLN A 1 105 ? -13.024 3.262 11.592 1.00 85.19 105 GLN A N 1
ATOM 788 C CA . GLN A 1 105 ? -11.915 4.221 11.570 1.00 85.19 105 GLN A CA 1
ATOM 789 C C . GLN A 1 105 ? -12.390 5.675 11.399 1.00 85.19 105 GLN A C 1
ATOM 791 O O . GLN A 1 105 ? -11.870 6.576 12.057 1.00 85.19 105 GLN A O 1
ATOM 796 N N . VAL A 1 106 ? -13.358 5.927 10.512 1.00 88.62 106 VAL A N 1
ATOM 797 C CA . VAL A 1 106 ? -13.935 7.269 10.321 1.00 88.62 106 VAL A CA 1
ATOM 798 C C . VAL A 1 106 ? -14.703 7.703 11.568 1.00 88.62 106 VAL A C 1
ATOM 800 O O . VAL A 1 106 ? -14.524 8.831 12.024 1.00 88.62 106 VAL A O 1
ATOM 803 N N . ARG A 1 107 ? -15.500 6.805 12.155 1.00 88.19 107 ARG A N 1
ATOM 804 C CA . ARG A 1 107 ? -16.239 7.046 13.400 1.00 88.19 107 ARG A CA 1
ATOM 805 C C . ARG A 1 107 ? -15.304 7.461 14.537 1.00 88.19 107 ARG A C 1
ATOM 807 O O . ARG A 1 107 ? -15.537 8.492 15.163 1.00 88.19 107 ARG A O 1
ATOM 814 N N . ASP A 1 108 ? -14.216 6.725 14.744 1.00 84.81 108 ASP A N 1
ATOM 815 C CA . ASP A 1 108 ? -13.224 7.019 15.783 1.00 84.81 108 ASP A CA 1
ATOM 816 C C . ASP A 1 108 ? -12.566 8.389 15.569 1.00 84.81 108 ASP A C 1
ATOM 818 O O . ASP A 1 108 ? -12.348 9.138 16.524 1.00 84.81 108 ASP A O 1
ATOM 822 N N . LEU A 1 109 ? -12.276 8.760 14.316 1.00 86.00 109 LEU A N 1
ATOM 823 C CA . LEU A 1 109 ? -11.739 10.085 13.992 1.00 86.00 109 LEU A CA 1
ATOM 824 C C . LEU A 1 109 ? -12.750 11.195 14.296 1.00 86.00 109 LEU A C 1
ATOM 826 O O . LEU A 1 109 ? -12.375 12.211 14.880 1.00 86.00 109 LEU A O 1
ATOM 830 N N . ILE A 1 110 ? -14.025 11.009 13.952 1.00 88.25 110 ILE A N 1
ATOM 831 C CA . ILE A 1 110 ? -15.081 11.987 14.249 1.00 88.25 110 ILE A CA 1
ATOM 832 C C . ILE A 1 110 ? -15.224 12.175 15.767 1.00 88.25 110 ILE A C 1
ATOM 834 O O . ILE A 1 110 ? -15.269 13.308 16.242 1.00 88.25 110 ILE A O 1
ATOM 838 N N . ILE A 1 111 ? -15.215 11.091 16.542 1.00 86.81 111 ILE A N 1
ATOM 839 C CA . ILE A 1 111 ? -15.358 11.158 18.003 1.00 86.81 111 ILE A CA 1
ATOM 840 C C . ILE A 1 111 ? -14.127 11.803 18.649 1.00 86.81 111 ILE A C 1
ATOM 842 O O . ILE A 1 111 ? -14.229 12.756 19.423 1.00 86.81 111 ILE A O 1
ATOM 846 N N . HIS A 1 112 ? -12.931 11.305 18.338 1.00 83.88 112 HIS A N 1
ATOM 847 C CA . HIS A 1 112 ? -11.725 11.690 19.070 1.00 83.88 112 HIS A CA 1
ATOM 848 C C . HIS A 1 112 ? -11.078 12.975 18.558 1.00 83.88 112 HIS A C 1
ATOM 850 O O . HIS A 1 112 ? -10.575 13.763 19.362 1.00 83.88 112 HIS A O 1
ATOM 856 N N . VAL A 1 113 ? -11.084 13.193 17.241 1.00 87.56 113 VAL A N 1
ATOM 857 C CA . VAL A 1 113 ? -10.507 14.391 16.612 1.00 87.56 113 VAL A CA 1
ATOM 858 C C . VAL A 1 113 ? -11.577 15.458 16.427 1.00 87.56 113 VAL A C 1
ATOM 860 O O . VAL A 1 113 ? -11.348 16.607 16.793 1.00 87.56 113 VAL A O 1
ATOM 863 N N . GLY A 1 114 ? -12.750 15.072 15.918 1.00 87.81 114 GLY A N 1
ATOM 864 C CA . GLY A 1 114 ? -13.888 15.977 15.730 1.00 87.81 114 GLY A CA 1
ATOM 865 C C . GLY A 1 114 ? -14.597 16.379 17.027 1.00 87.81 114 GLY A C 1
ATOM 866 O O . GLY A 1 114 ? -15.360 17.335 17.007 1.00 87.81 114 GLY A O 1
ATOM 867 N N . ARG A 1 115 ? -14.310 15.703 18.153 1.00 89.25 115 ARG A N 1
ATOM 868 C CA . ARG A 1 115 ? -14.875 15.975 19.492 1.00 89.25 115 ARG A CA 1
ATOM 869 C C . ARG A 1 115 ? -16.392 15.805 19.591 1.00 89.25 115 ARG A C 1
ATOM 871 O O . ARG A 1 115 ? -16.999 16.348 20.507 1.00 89.25 115 ARG A O 1
ATOM 878 N N . PHE A 1 116 ? -16.979 15.009 18.705 1.00 89.38 116 PHE A N 1
ATOM 879 C CA . PHE A 1 116 ? -18.380 14.621 18.811 1.00 89.38 116 PHE A CA 1
ATOM 880 C C . PHE A 1 116 ? -18.554 13.469 19.803 1.00 89.38 116 PHE A C 1
ATOM 882 O O . PHE A 1 116 ? -17.726 12.562 19.899 1.00 89.38 116 PHE A O 1
ATOM 889 N N . SER A 1 117 ? -19.659 13.476 20.531 1.00 89.25 117 SER A N 1
ATOM 890 C CA . SER A 1 117 ? -20.088 12.352 21.354 1.00 89.25 117 SER A CA 1
ATOM 891 C C . SER A 1 117 ? -20.764 11.274 20.509 1.00 89.25 117 SER A C 1
ATOM 893 O O . SER A 1 117 ? -21.379 11.549 19.481 1.00 89.25 117 SER A O 1
ATOM 895 N N . GLN A 1 118 ? -20.727 10.029 20.989 1.00 85.38 118 GLN A N 1
ATOM 896 C CA . GLN A 1 118 ? -21.421 8.906 20.347 1.00 85.38 118 GLN A CA 1
ATOM 897 C C . GLN A 1 118 ? -22.918 9.194 20.127 1.00 85.38 118 GLN A C 1
ATOM 899 O O . GLN A 1 118 ? -23.466 8.871 19.076 1.00 85.38 118 GLN A O 1
ATOM 904 N N . LYS A 1 119 ? -23.561 9.864 21.093 1.00 86.38 119 LYS A N 1
ATOM 905 C CA . LYS A 1 119 ? -24.978 10.241 21.010 1.00 86.38 119 LYS A CA 1
ATOM 906 C C . LYS A 1 119 ? -25.247 11.223 19.873 1.00 86.38 119 LYS A C 1
ATOM 908 O O . LYS A 1 119 ? -26.260 11.093 19.198 1.00 86.38 119 LYS A O 1
ATOM 913 N N . GLU A 1 120 ? -24.354 12.183 19.641 1.00 86.12 120 GLU A N 1
ATOM 914 C CA . GLU A 1 120 ? -24.518 13.155 18.556 1.00 86.12 120 GLU A CA 1
ATOM 915 C C . GLU A 1 120 ? -24.405 12.497 17.180 1.00 86.12 120 GLU A C 1
ATOM 917 O O . GLU A 1 120 ? -25.160 12.852 16.275 1.00 86.12 120 GLU A O 1
ATOM 922 N N . LEU A 1 121 ? -23.522 11.501 17.025 1.00 84.31 121 LEU A N 1
ATOM 923 C CA . LEU A 1 121 ? -23.424 10.738 15.777 1.00 84.31 121 LEU A CA 1
ATOM 924 C C . LEU A 1 121 ? -24.740 10.020 15.453 1.00 84.31 121 LEU A C 1
ATOM 926 O O . LEU A 1 121 ? -25.160 10.020 14.297 1.00 84.31 121 LEU A O 1
ATOM 930 N N . GLU A 1 122 ? -25.376 9.427 16.465 1.00 80.81 122 GLU A N 1
ATOM 931 C CA . GLU A 1 122 ? -26.612 8.650 16.323 1.00 80.81 122 GLU A CA 1
ATOM 932 C C . GLU A 1 122 ? -27.846 9.542 16.130 1.00 80.81 122 GLU A C 1
ATOM 934 O O . GLU A 1 122 ? -28.663 9.278 15.251 1.00 80.81 122 GLU A O 1
ATOM 939 N N . LEU A 1 123 ? -27.974 10.616 16.915 1.00 78.69 123 LEU A N 1
ATOM 940 C CA . LEU A 1 123 ? -29.164 11.474 16.930 1.00 78.69 123 LEU A CA 1
ATOM 941 C C . LEU A 1 123 ? -29.213 12.466 15.765 1.00 78.69 123 LEU A C 1
ATOM 943 O O . LEU A 1 123 ? -30.294 12.759 15.259 1.00 78.69 123 LEU A O 1
ATOM 947 N N . HIS A 1 124 ? -28.063 12.995 15.339 1.00 81.38 124 HIS A N 1
ATOM 948 C CA . HIS A 1 124 ? -28.007 14.051 14.322 1.00 81.38 124 HIS A CA 1
ATOM 949 C C . HIS A 1 124 ? -27.613 13.541 12.933 1.00 81.38 124 HIS A C 1
ATOM 951 O O . HIS A 1 124 ? -27.474 14.339 12.009 1.00 81.38 124 HIS A O 1
ATOM 957 N N . GLY A 1 125 ? -27.421 12.227 12.767 1.00 82.25 125 GLY A N 1
ATOM 958 C CA . GLY A 1 125 ? -27.070 11.637 11.473 1.00 82.25 125 GLY A CA 1
ATOM 959 C C . GLY A 1 125 ? -25.771 12.202 10.886 1.00 82.25 125 GLY A C 1
ATOM 960 O O . GLY A 1 125 ? -25.645 12.320 9.668 1.00 82.25 125 GLY A O 1
ATOM 961 N N . ILE A 1 126 ? -24.814 12.569 11.749 1.00 86.00 126 ILE A N 1
ATOM 962 C CA . ILE A 1 126 ? -23.542 13.217 11.371 1.00 86.00 126 ILE A CA 1
ATOM 963 C C . ILE A 1 126 ? -22.746 12.336 10.406 1.00 86.00 126 ILE A C 1
ATOM 965 O O . ILE A 1 126 ? -22.049 12.826 9.518 1.00 86.00 126 ILE A O 1
ATOM 969 N N . MET A 1 127 ? -22.860 11.020 10.575 1.00 88.19 127 MET A N 1
ATOM 970 C CA . MET A 1 127 ? -22.157 10.035 9.776 1.00 88.19 127 MET A CA 1
ATOM 971 C C . MET A 1 127 ? -23.147 9.167 9.003 1.00 88.19 127 MET A C 1
ATOM 973 O O . MET A 1 127 ? -24.015 8.519 9.585 1.00 88.19 127 MET A O 1
ATOM 977 N N . LYS A 1 128 ? -22.978 9.120 7.680 1.00 89.56 128 LYS A N 1
ATOM 978 C CA . LYS A 1 128 ? -23.682 8.172 6.811 1.00 89.56 128 LYS A CA 1
ATOM 979 C C . LYS A 1 128 ? -22.883 6.866 6.694 1.00 89.56 128 LYS A C 1
ATOM 981 O O . LYS A 1 128 ? -21.653 6.916 6.799 1.00 89.56 128 LYS A O 1
ATOM 986 N N . PRO A 1 129 ? -23.543 5.721 6.437 1.00 90.56 129 PRO A N 1
ATOM 987 C CA . PRO A 1 129 ? -22.851 4.473 6.130 1.00 90.56 129 PRO A CA 1
ATOM 988 C C . PRO A 1 129 ? -21.891 4.640 4.950 1.00 90.56 129 PRO A C 1
ATOM 990 O O . PRO A 1 129 ? -22.161 5.416 4.026 1.00 90.56 129 PRO A O 1
ATOM 993 N N . ILE A 1 130 ? -20.779 3.901 4.958 1.00 93.56 130 ILE A N 1
ATOM 994 C CA . ILE A 1 130 ? -19.880 3.885 3.799 1.00 93.56 130 ILE A CA 1
ATOM 995 C C . ILE A 1 130 ? -20.613 3.255 2.617 1.00 93.56 130 ILE A C 1
ATOM 997 O O . ILE A 1 130 ? -21.144 2.155 2.728 1.00 93.56 130 ILE A O 1
ATOM 1001 N N . VAL A 1 131 ? -20.581 3.936 1.470 1.00 95.31 131 VAL A N 1
ATOM 1002 C CA . VAL A 1 131 ? -21.079 3.396 0.203 1.00 95.31 131 VAL A CA 1
ATOM 1003 C C . VAL A 1 131 ? -20.100 2.322 -0.290 1.00 95.31 131 VAL A C 1
ATOM 1005 O O . VAL A 1 131 ? -18.940 2.651 -0.570 1.00 95.31 131 VAL A O 1
ATOM 1008 N N . PRO A 1 132 ? -20.512 1.045 -0.373 1.00 95.62 132 PRO A N 1
ATOM 1009 C CA . PRO A 1 132 ? -19.670 -0.010 -0.918 1.00 95.62 132 PRO A CA 1
ATOM 1010 C C . PRO A 1 132 ? -19.466 0.175 -2.426 1.00 95.62 132 PRO A C 1
ATOM 1012 O O . PRO A 1 132 ? -20.251 0.825 -3.107 1.00 95.62 132 PRO A O 1
ATOM 1015 N N . CYS A 1 133 ? -18.400 -0.417 -2.950 1.00 93.94 133 CYS A N 1
ATOM 1016 C CA . CYS A 1 133 ? -18.092 -0.450 -4.371 1.00 93.94 133 CYS A CA 1
ATOM 1017 C C . CYS A 1 133 ? -18.432 -1.832 -4.927 1.00 93.94 133 CYS A C 1
ATOM 1019 O O . CYS A 1 133 ? -17.894 -2.836 -4.453 1.00 93.94 133 CYS A O 1
ATOM 1021 N N . ASP A 1 134 ? -19.268 -1.867 -5.961 1.00 93.94 134 ASP A N 1
ATOM 1022 C CA . ASP A 1 134 ? -19.641 -3.108 -6.648 1.00 93.94 134 ASP A CA 1
ATOM 1023 C C . ASP A 1 134 ? -18.437 -3.723 -7.379 1.00 93.94 134 ASP A C 1
ATOM 1025 O O . ASP A 1 134 ? -18.254 -4.939 -7.418 1.00 93.94 134 ASP A O 1
ATOM 1029 N N . ILE A 1 135 ? -17.557 -2.864 -7.904 1.00 93.94 135 ILE A N 1
ATOM 1030 C CA . ILE A 1 135 ? -16.365 -3.247 -8.663 1.00 93.94 135 ILE A CA 1
ATOM 1031 C C . ILE A 1 135 ? -15.137 -3.211 -7.744 1.00 93.94 135 ILE A C 1
ATOM 1033 O O . ILE A 1 135 ? -14.575 -2.155 -7.455 1.00 93.94 135 ILE A O 1
ATOM 1037 N N . GLN A 1 136 ? -14.702 -4.377 -7.269 1.00 93.38 136 GLN A N 1
ATOM 1038 C CA . GLN A 1 136 ? -13.590 -4.496 -6.308 1.00 93.38 136 GLN A CA 1
ATOM 1039 C C . GLN A 1 136 ? -12.209 -4.661 -6.970 1.00 93.38 136 GLN A C 1
ATOM 1041 O O . GLN A 1 136 ? -11.180 -4.521 -6.309 1.00 93.38 136 GLN A O 1
ATOM 1046 N N . PHE A 1 137 ? -12.180 -4.918 -8.279 1.00 94.19 137 PHE A N 1
ATOM 1047 C CA . PHE A 1 137 ? -10.979 -5.115 -9.098 1.00 94.19 137 PHE A CA 1
ATOM 1048 C C . PHE A 1 137 ? -11.067 -4.280 -10.373 1.00 94.19 137 PHE A C 1
ATOM 1050 O O . PHE A 1 137 ? -12.133 -3.780 -10.706 1.00 94.19 137 PHE A O 1
ATOM 1057 N N . HIS A 1 138 ? -9.955 -4.101 -11.083 1.00 95.00 138 HIS A N 1
ATOM 1058 C CA . HIS A 1 138 ? -9.905 -3.341 -12.344 1.00 95.00 138 HIS A CA 1
ATOM 1059 C C . HIS A 1 138 ? -10.351 -1.866 -12.264 1.00 95.00 138 HIS A C 1
ATOM 1061 O O . HIS A 1 138 ? -10.521 -1.219 -13.293 1.00 95.00 138 HIS A O 1
ATOM 1067 N N . TYR A 1 139 ? -10.508 -1.305 -11.063 1.00 93.81 139 TYR A N 1
ATOM 1068 C CA . TYR A 1 139 ? -11.012 0.056 -10.871 1.00 93.81 139 TYR A CA 1
ATOM 1069 C C . TYR A 1 139 ? -9.946 1.153 -11.052 1.00 93.81 139 TYR A C 1
ATOM 1071 O O . TYR A 1 139 ? -10.289 2.333 -11.130 1.00 93.81 139 TYR A O 1
ATOM 1079 N N . ARG A 1 140 ? -8.643 0.825 -11.079 1.00 92.94 140 ARG A N 1
ATOM 1080 C CA . ARG A 1 140 ? -7.580 1.826 -11.278 1.00 92.94 140 ARG A CA 1
ATOM 1081 C C . ARG A 1 140 ? -7.469 2.193 -12.753 1.00 92.94 140 ARG A C 1
ATOM 1083 O O . ARG A 1 140 ? -6.971 1.413 -13.560 1.00 92.94 140 ARG A O 1
ATOM 1090 N N . ASN A 1 141 ? -7.847 3.428 -13.063 1.00 91.38 141 ASN A N 1
ATOM 1091 C CA . ASN A 1 141 ? -7.652 4.054 -14.371 1.00 91.38 141 ASN A CA 1
ATOM 1092 C C . ASN A 1 141 ? -6.232 4.619 -14.579 1.00 91.38 141 ASN A C 1
ATOM 1094 O O . ASN A 1 141 ? -5.837 4.868 -15.713 1.00 91.38 141 ASN A O 1
ATOM 1098 N N . LYS A 1 142 ? -5.458 4.804 -13.502 1.00 90.94 142 LYS A N 1
ATOM 1099 C CA . LYS A 1 142 ? -4.062 5.253 -13.525 1.00 90.94 142 LYS A CA 1
ATOM 1100 C C . LYS A 1 142 ? -3.203 4.358 -12.636 1.00 90.94 142 LYS A C 1
ATOM 1102 O O . LYS A 1 142 ? -3.603 3.993 -11.528 1.00 90.94 142 LYS A O 1
ATOM 1107 N N . MET A 1 143 ? -2.003 4.045 -13.113 1.00 90.44 143 MET A N 1
ATOM 1108 C CA . MET A 1 143 ? -0.990 3.314 -12.363 1.00 90.44 143 MET A CA 1
ATOM 1109 C C . MET A 1 143 ? 0.391 3.883 -12.657 1.00 90.44 143 MET A C 1
ATOM 1111 O O . MET A 1 143 ? 0.660 4.307 -13.777 1.00 90.44 143 MET A O 1
ATOM 1115 N N . GLU A 1 144 ? 1.251 3.876 -11.647 1.00 91.56 144 GLU A N 1
ATOM 1116 C CA . GLU A 1 144 ? 2.645 4.288 -11.754 1.00 91.56 144 GLU A CA 1
ATOM 1117 C C . GLU A 1 144 ? 3.514 3.101 -11.345 1.00 91.56 144 GLU A C 1
ATOM 1119 O O . GLU A 1 144 ? 3.328 2.527 -10.267 1.00 91.56 144 GLU A O 1
ATOM 1124 N N . PHE A 1 145 ? 4.421 2.715 -12.238 1.00 91.44 145 PHE A N 1
ATOM 1125 C CA . PHE A 1 145 ? 5.372 1.636 -12.025 1.00 91.44 145 PHE A CA 1
ATOM 1126 C C . PHE A 1 145 ? 6.782 2.206 -11.961 1.00 91.44 145 PHE A C 1
ATOM 1128 O O . PHE A 1 145 ? 7.156 3.056 -12.767 1.00 91.44 145 PHE A O 1
ATOM 1135 N N . SER A 1 146 ? 7.559 1.717 -11.004 1.00 91.31 146 SER A N 1
ATOM 1136 C CA . SER A 1 146 ? 8.974 2.033 -10.881 1.00 91.31 146 SER A CA 1
ATOM 1137 C C . SER A 1 146 ? 9.785 1.060 -11.723 1.00 91.31 146 SER A C 1
ATOM 1139 O O . SER A 1 146 ? 9.542 -0.147 -11.678 1.00 91.31 146 SER A O 1
ATOM 1141 N N . PHE A 1 147 ? 10.774 1.587 -12.439 1.00 90.62 147 PHE A N 1
ATOM 1142 C CA . PHE A 1 147 ? 11.778 0.813 -13.159 1.00 90.62 147 PHE A CA 1
ATOM 1143 C C . PHE A 1 147 ? 13.137 1.035 -12.502 1.00 90.62 147 PHE A C 1
ATOM 1145 O O . PHE A 1 147 ? 13.598 2.173 -12.437 1.00 90.62 147 PHE A O 1
ATOM 1152 N N . GLY A 1 148 ? 13.773 -0.016 -11.991 1.00 89.69 148 GLY A N 1
ATOM 1153 C CA . GLY A 1 148 ? 15.036 0.145 -11.272 1.00 89.69 148 GLY A CA 1
ATOM 1154 C C . GLY A 1 148 ? 15.866 -1.132 -11.170 1.00 89.69 148 GLY A C 1
ATOM 1155 O O . GLY A 1 148 ? 15.334 -2.223 -11.365 1.00 89.69 148 GLY A O 1
ATOM 1156 N N . PRO A 1 149 ? 17.169 -1.013 -10.853 1.00 88.06 149 PRO A N 1
ATOM 1157 C CA . PRO A 1 149 ? 18.138 -2.113 -10.893 1.00 88.06 149 PRO A CA 1
ATOM 1158 C C . PRO A 1 149 ? 18.164 -2.964 -9.614 1.00 88.06 149 PRO A C 1
ATOM 1160 O O . PRO A 1 149 ? 19.091 -3.741 -9.415 1.00 88.06 149 PRO A O 1
ATOM 1163 N N . TYR A 1 150 ? 17.214 -2.768 -8.696 1.00 88.44 150 TYR A N 1
ATOM 1164 C CA . TYR A 1 150 ? 17.176 -3.488 -7.426 1.00 88.44 150 TYR A CA 1
ATOM 1165 C C . TYR A 1 150 ? 15.866 -4.252 -7.288 1.00 88.44 150 TYR A C 1
ATOM 1167 O O . TYR A 1 150 ? 14.922 -3.823 -6.615 1.00 88.44 150 TYR A O 1
ATOM 1175 N N . LYS A 1 151 ? 15.830 -5.422 -7.916 1.00 89.75 151 LYS A N 1
ATOM 1176 C CA . LYS A 1 151 ? 14.720 -6.361 -7.790 1.00 89.75 151 LYS A CA 1
ATOM 1177 C C . LYS A 1 151 ? 14.593 -6.888 -6.356 1.00 89.75 151 LYS A C 1
ATOM 1179 O O . LYS A 1 151 ? 15.580 -7.205 -5.692 1.00 89.75 151 LYS A O 1
ATOM 1184 N N . TRP A 1 152 ? 13.361 -6.976 -5.863 1.00 87.81 152 TRP A N 1
ATOM 1185 C CA . TRP A 1 152 ? 13.038 -7.660 -4.615 1.00 87.81 152 TRP A CA 1
ATOM 1186 C C . TRP A 1 152 ? 12.932 -9.163 -4.853 1.00 87.81 152 TRP A C 1
ATOM 1188 O O . TRP A 1 152 ? 12.170 -9.603 -5.714 1.00 87.81 152 TRP A O 1
ATOM 1198 N N . LEU A 1 153 ? 13.650 -9.938 -4.042 1.00 82.56 153 LEU A N 1
ATOM 1199 C CA . LEU A 1 153 ? 13.586 -11.393 -4.031 1.00 82.56 153 LEU A CA 1
ATOM 1200 C C . LEU A 1 153 ? 13.079 -11.864 -2.656 1.00 82.56 153 LEU A C 1
ATOM 1202 O O . LEU A 1 153 ? 13.672 -11.498 -1.635 1.00 82.56 153 LEU A O 1
ATOM 1206 N N . PRO A 1 154 ? 11.980 -12.639 -2.605 1.00 73.12 154 PRO A N 1
ATOM 1207 C CA . PRO A 1 154 ? 11.540 -13.338 -1.401 1.00 73.12 154 PRO A CA 1
ATOM 1208 C C . PRO A 1 154 ? 12.660 -14.196 -0.799 1.00 73.12 154 PRO A C 1
ATOM 1210 O O . PRO A 1 154 ? 13.511 -14.719 -1.520 1.00 73.12 154 PRO A O 1
ATOM 1213 N N . LYS A 1 155 ? 12.664 -14.353 0.529 1.00 73.06 155 LYS A N 1
ATOM 1214 C CA . LYS A 1 155 ? 13.752 -15.039 1.251 1.00 73.06 155 LYS A CA 1
ATOM 1215 C C . LYS A 1 155 ? 13.897 -16.503 0.849 1.00 73.06 155 LYS A C 1
ATOM 1217 O O . LYS A 1 155 ? 15.000 -17.033 0.866 1.00 73.06 155 LYS A O 1
ATOM 1222 N N . GLU A 1 156 ? 12.798 -17.123 0.455 1.00 69.25 156 GLU A N 1
ATOM 1223 C CA . GLU A 1 156 ? 12.713 -18.510 0.013 1.00 69.25 156 GLU A CA 1
ATOM 1224 C C . GLU A 1 156 ? 13.545 -18.728 -1.260 1.00 69.25 156 GLU A C 1
ATOM 1226 O O . GLU A 1 156 ? 14.225 -19.740 -1.395 1.00 69.25 156 GLU A O 1
ATOM 1231 N N . LEU A 1 157 ? 13.570 -17.728 -2.148 1.00 66.62 157 LEU A N 1
ATOM 1232 C CA . LEU A 1 157 ? 14.360 -17.735 -3.381 1.00 66.62 157 LEU A CA 1
ATOM 1233 C C . LEU A 1 157 ? 15.822 -17.315 -3.164 1.00 66.62 157 LEU A C 1
ATOM 1235 O O . LEU A 1 157 ? 16.642 -17.505 -4.052 1.00 66.62 157 LEU A O 1
ATOM 1239 N N . LEU A 1 158 ? 16.167 -16.771 -1.991 1.00 64.25 158 LEU A N 1
ATOM 1240 C CA . LEU A 1 158 ? 17.549 -16.431 -1.631 1.00 64.25 158 LEU A CA 1
ATOM 1241 C C . LEU A 1 158 ? 18.334 -17.634 -1.078 1.00 64.25 158 LEU A C 1
ATOM 1243 O O . LEU A 1 158 ? 19.552 -17.548 -0.950 1.00 64.25 158 LEU A O 1
ATOM 1247 N N . HIS A 1 159 ? 17.661 -18.719 -0.676 1.00 54.34 159 HIS A N 1
ATOM 1248 C CA . HIS A 1 159 ? 18.291 -19.908 -0.075 1.00 54.34 159 HIS A CA 1
ATOM 1249 C C . HIS A 1 159 ? 18.503 -21.060 -1.071 1.00 54.34 159 HIS A C 1
ATOM 1251 O O . HIS A 1 159 ? 19.245 -21.993 -0.768 1.00 54.34 159 HIS A O 1
ATOM 1257 N N . GLY A 1 160 ? 17.912 -20.981 -2.268 1.00 48.09 160 GLY A N 1
ATOM 1258 C CA . GLY A 1 160 ? 18.293 -21.817 -3.405 1.00 48.09 160 GLY A CA 1
ATOM 1259 C C . GLY A 1 160 ? 19.584 -21.272 -4.010 1.00 48.09 160 GLY A C 1
ATOM 1260 O O . GLY A 1 160 ? 19.570 -20.211 -4.627 1.00 48.09 160 GLY A O 1
ATOM 1261 N N . GLY A 1 161 ? 20.706 -21.948 -3.758 1.00 43.81 161 GLY A N 1
ATOM 1262 C CA . GLY A 1 161 ? 22.026 -21.557 -4.255 1.00 43.81 161 GLY A CA 1
ATOM 1263 C C . GLY A 1 161 ? 22.059 -21.338 -5.773 1.00 43.81 161 GLY A C 1
ATOM 1264 O O . GLY A 1 161 ? 21.344 -22.003 -6.516 1.00 43.81 161 GLY A O 1
ATOM 1265 N N . ASN A 1 162 ? 22.929 -20.414 -6.190 1.00 40.66 162 ASN A N 1
ATOM 1266 C CA . ASN A 1 162 ? 23.108 -19.890 -7.547 1.00 40.66 162 ASN A CA 1
ATOM 1267 C C . ASN A 1 162 ? 21.913 -19.100 -8.096 1.00 40.66 162 ASN A C 1
ATOM 1269 O O . ASN A 1 162 ? 21.227 -19.512 -9.027 1.00 40.66 162 ASN A O 1
ATOM 1273 N N . VAL A 1 163 ? 21.749 -17.872 -7.592 1.00 45.41 163 VAL A N 1
ATOM 1274 C CA . VAL A 1 163 ? 21.228 -16.807 -8.454 1.00 45.41 163 VAL A CA 1
ATOM 1275 C C . VAL A 1 163 ? 22.374 -16.446 -9.394 1.00 45.41 163 VAL A C 1
ATOM 1277 O O . VAL A 1 163 ? 23.222 -15.620 -9.054 1.00 45.41 163 VAL A O 1
ATOM 1280 N N . ASP A 1 164 ? 22.456 -17.143 -10.527 1.00 38.78 164 ASP A N 1
ATOM 1281 C CA . ASP A 1 164 ? 23.361 -16.781 -11.611 1.00 38.78 164 ASP A CA 1
ATOM 1282 C C . ASP A 1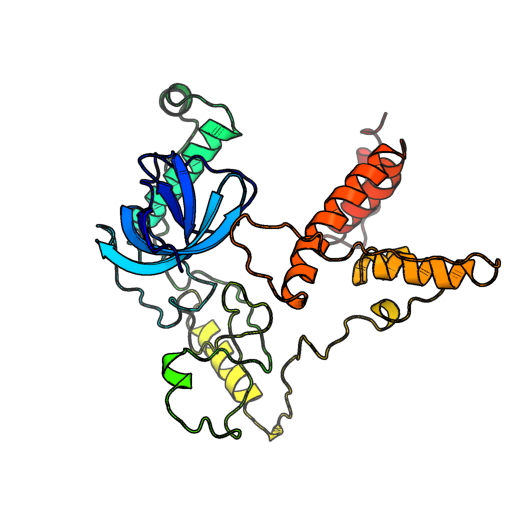 164 ? 23.213 -15.280 -11.870 1.00 38.78 164 ASP A C 1
ATOM 1284 O O . ASP A 1 164 ? 22.120 -14.780 -12.158 1.00 38.78 164 ASP A O 1
ATOM 1288 N N . GLY A 1 165 ? 24.319 -14.544 -11.757 1.00 39.28 165 GLY A N 1
ATOM 1289 C CA . GLY A 1 165 ? 24.404 -13.100 -11.993 1.00 39.28 165 GLY A CA 1
ATOM 1290 C C . GLY A 1 165 ? 24.137 -12.680 -13.446 1.00 39.28 165 GLY A C 1
ATOM 1291 O O . GLY A 1 165 ? 24.631 -11.639 -13.867 1.00 39.28 165 GLY A O 1
ATOM 1292 N N . GLY A 1 166 ? 23.396 -13.488 -14.213 1.00 42.34 166 GLY A N 1
ATOM 1293 C CA . GLY A 1 166 ? 23.093 -13.313 -15.632 1.00 42.34 166 GLY A CA 1
ATOM 1294 C C . GLY A 1 166 ? 21.618 -13.057 -15.972 1.00 42.34 166 GLY A C 1
ATOM 1295 O O . GLY A 1 166 ? 21.326 -12.753 -17.120 1.00 42.34 166 GLY A O 1
ATOM 1296 N N . SER A 1 167 ? 20.679 -13.129 -15.022 1.00 50.00 167 SER A N 1
ATOM 1297 C CA . SER A 1 167 ? 19.250 -12.888 -15.292 1.00 50.00 167 SER A CA 1
ATOM 1298 C C . SER A 1 167 ? 18.814 -11.519 -14.756 1.00 50.00 167 SER A C 1
ATOM 1300 O O . SER A 1 167 ? 18.461 -11.407 -13.584 1.00 50.00 167 SER A O 1
ATOM 1302 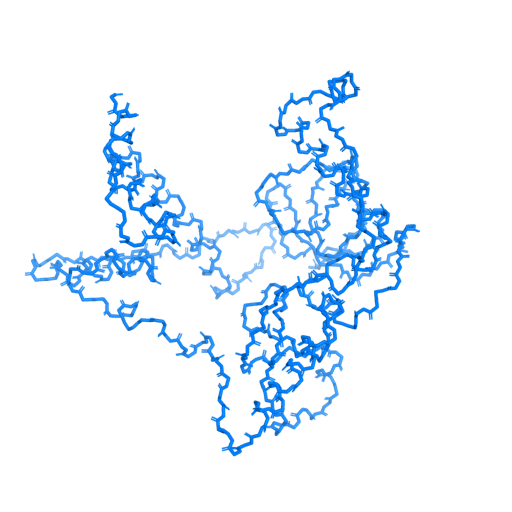N N . GLU A 1 168 ? 18.836 -10.496 -15.616 1.00 60.22 168 GLU A N 1
ATOM 1303 C CA . GLU A 1 168 ? 18.124 -9.208 -15.490 1.00 60.22 168 GLU A CA 1
ATOM 1304 C C . GLU A 1 168 ? 17.919 -8.703 -14.049 1.00 60.22 168 GLU A C 1
ATOM 1306 O O . GLU A 1 168 ? 16.873 -8.901 -13.427 1.00 60.22 168 GLU A O 1
ATOM 1311 N N . ASN A 1 169 ? 18.918 -8.004 -13.505 1.00 72.81 169 ASN A N 1
ATOM 1312 C CA . ASN A 1 169 ? 18.883 -7.510 -12.121 1.00 72.81 169 ASN A CA 1
ATOM 1313 C C . ASN A 1 169 ? 17.875 -6.358 -11.895 1.00 72.81 169 ASN A C 1
ATOM 1315 O O . ASN A 1 169 ? 17.791 -5.786 -10.811 1.00 72.81 169 ASN A O 1
ATOM 1319 N N . TYR A 1 170 ? 17.109 -5.986 -12.917 1.00 84.62 170 TYR A N 1
ATOM 1320 C CA . TYR A 1 170 ? 16.129 -4.917 -12.845 1.00 84.62 170 TYR A CA 1
ATOM 1321 C C . TYR A 1 170 ? 14.715 -5.438 -12.590 1.00 84.62 170 TYR A C 1
ATOM 1323 O O . TYR A 1 170 ? 14.402 -6.622 -12.714 1.00 84.62 170 TYR A O 1
ATOM 1331 N N . ALA A 1 171 ? 13.835 -4.524 -12.205 1.00 90.69 171 ALA A N 1
ATOM 1332 C CA . ALA A 1 171 ? 12.424 -4.797 -12.022 1.00 90.69 171 ALA A CA 1
ATOM 1333 C C . ALA A 1 171 ? 11.597 -3.619 -12.526 1.00 90.69 171 ALA A C 1
ATOM 1335 O O . ALA A 1 171 ? 11.946 -2.460 -12.278 1.00 90.69 171 ALA A O 1
ATOM 1336 N N . LEU A 1 172 ? 10.486 -3.937 -13.189 1.00 92.19 172 LEU A N 1
ATOM 1337 C CA . LEU A 1 172 ? 9.425 -2.993 -13.507 1.00 92.19 172 LEU A CA 1
ATOM 1338 C C . LEU A 1 172 ? 8.193 -3.368 -12.683 1.00 92.19 172 LEU A C 1
ATOM 1340 O O . LEU A 1 172 ? 7.591 -4.425 -12.881 1.00 92.19 172 LEU A O 1
ATOM 1344 N N . GLY A 1 173 ? 7.832 -2.524 -11.722 1.00 92.69 173 GLY A N 1
ATOM 1345 C CA . GLY A 1 173 ? 6.697 -2.815 -10.858 1.00 92.69 173 GLY A CA 1
ATOM 1346 C C . GLY A 1 173 ? 6.564 -1.876 -9.668 1.00 92.69 173 GLY A C 1
ATOM 1347 O O . GLY A 1 173 ? 6.572 -0.659 -9.824 1.00 92.69 173 GLY A O 1
ATOM 1348 N N . LEU A 1 174 ? 6.361 -2.433 -8.472 1.00 92.12 174 LEU A N 1
ATOM 1349 C CA . LEU A 1 174 ? 5.968 -1.672 -7.280 1.00 92.12 174 LEU A CA 1
ATOM 1350 C C . LEU A 1 174 ? 6.959 -1.822 -6.131 1.00 92.12 174 LEU A C 1
ATOM 1352 O O . LEU A 1 174 ? 7.521 -2.893 -5.911 1.00 92.12 174 LEU A O 1
ATOM 1356 N N . HIS A 1 175 ? 7.102 -0.759 -5.342 1.00 89.75 175 HIS A N 1
ATOM 1357 C CA . HIS A 1 175 ? 7.963 -0.773 -4.167 1.00 89.75 175 HIS A CA 1
ATOM 1358 C C . HIS A 1 175 ? 7.451 -1.689 -3.054 1.00 89.75 175 HIS A C 1
ATOM 1360 O O . HIS A 1 175 ? 6.247 -1.798 -2.779 1.00 89.75 175 HIS A O 1
ATOM 1366 N N . VAL A 1 176 ? 8.413 -2.306 -2.374 1.00 87.81 176 VAL A N 1
ATOM 1367 C CA . VAL A 1 176 ? 8.192 -3.062 -1.142 1.00 87.81 176 VAL A CA 1
ATOM 1368 C C . VAL A 1 176 ? 8.035 -2.065 0.011 1.00 87.81 176 VAL A C 1
ATOM 1370 O O . VAL A 1 176 ? 8.865 -1.166 0.152 1.00 87.81 176 VAL A O 1
ATOM 1373 N N . PRO A 1 177 ? 7.015 -2.189 0.876 1.00 82.50 177 PRO A N 1
ATOM 1374 C CA . PRO A 1 177 ? 6.877 -1.335 2.049 1.00 82.50 177 PRO A CA 1
ATOM 1375 C C . PRO A 1 177 ? 8.155 -1.289 2.889 1.00 82.50 177 PRO A C 1
ATOM 1377 O O . PRO A 1 177 ? 8.720 -2.321 3.239 1.00 82.50 177 PRO A O 1
ATOM 1380 N N . GLY A 1 178 ? 8.593 -0.078 3.233 1.00 80.81 178 GLY A N 1
ATOM 1381 C CA . GLY A 1 178 ? 9.819 0.144 4.005 1.00 80.81 178 GLY A CA 1
ATOM 1382 C C . GLY A 1 178 ? 11.098 0.234 3.169 1.00 80.81 178 GLY A C 1
ATOM 1383 O O . GLY A 1 178 ? 12.125 0.620 3.720 1.00 80.81 178 GLY A O 1
ATOM 1384 N N . PHE A 1 179 ? 11.035 -0.033 1.862 1.00 83.62 179 PHE A N 1
ATOM 1385 C CA . PHE A 1 179 ? 12.162 0.091 0.940 1.00 83.62 179 PHE A CA 1
ATOM 1386 C C . PHE A 1 179 ? 11.817 1.067 -0.185 1.00 83.62 179 PHE A C 1
ATOM 1388 O O . PHE A 1 179 ? 10.793 0.932 -0.850 1.00 83.62 179 PHE A O 1
ATOM 1395 N N . PHE A 1 180 ? 12.672 2.065 -0.397 1.00 82.81 180 PHE A N 1
ATOM 1396 C CA . PHE A 1 180 ? 12.487 3.060 -1.460 1.00 82.81 180 PHE A CA 1
ATOM 1397 C C . PHE A 1 180 ? 13.168 2.655 -2.772 1.00 82.81 180 PHE A C 1
ATOM 1399 O O . PHE A 1 180 ? 12.867 3.216 -3.815 1.00 82.81 180 PHE A O 1
ATOM 1406 N N . ASP A 1 181 ? 14.105 1.711 -2.720 1.00 84.06 181 ASP A N 1
ATOM 1407 C CA . ASP A 1 181 ? 14.932 1.277 -3.844 1.00 84.06 181 ASP A CA 1
ATOM 1408 C C . ASP A 1 181 ? 14.562 -0.128 -4.334 1.00 84.06 181 ASP A C 1
ATOM 1410 O O . ASP A 1 181 ? 14.740 -0.426 -5.510 1.00 84.06 181 ASP A O 1
ATOM 1414 N N . LYS A 1 182 ? 14.005 -0.981 -3.463 1.00 88.44 182 LYS A N 1
ATOM 1415 C CA . LYS A 1 182 ? 13.586 -2.344 -3.821 1.00 88.44 182 LYS A CA 1
ATOM 1416 C C . LYS A 1 182 ? 12.235 -2.367 -4.528 1.00 88.44 182 LYS A C 1
ATOM 1418 O O . LYS A 1 182 ? 11.242 -1.853 -4.002 1.00 88.44 182 LYS A O 1
ATOM 1423 N N . ILE A 1 183 ? 12.201 -3.015 -5.690 1.00 91.19 183 ILE A N 1
ATOM 1424 C CA . ILE A 1 183 ? 11.033 -3.093 -6.575 1.00 91.19 183 ILE A CA 1
ATOM 1425 C C . ILE A 1 183 ? 10.662 -4.560 -6.806 1.00 91.19 183 ILE A C 1
ATOM 1427 O O . ILE A 1 183 ? 11.500 -5.381 -7.171 1.00 91.19 183 ILE A O 1
ATOM 1431 N N . ILE A 1 184 ? 9.391 -4.895 -6.615 1.00 91.69 184 ILE A N 1
ATOM 1432 C CA . ILE A 1 184 ? 8.821 -6.181 -7.026 1.00 91.69 184 ILE A CA 1
ATOM 1433 C C . ILE A 1 184 ? 8.509 -6.084 -8.511 1.00 91.69 184 ILE A C 1
ATOM 1435 O O . ILE A 1 184 ? 7.798 -5.162 -8.911 1.00 91.69 184 ILE A O 1
ATOM 1439 N N . ASN A 1 185 ? 8.995 -7.035 -9.308 1.00 91.75 185 ASN A N 1
ATOM 1440 C CA . ASN A 1 185 ? 8.564 -7.150 -10.696 1.00 91.75 185 ASN A CA 1
ATOM 1441 C C . ASN A 1 185 ? 7.102 -7.612 -10.727 1.00 91.75 185 ASN A C 1
ATOM 1443 O O . ASN A 1 185 ? 6.781 -8.653 -10.155 1.00 91.75 185 ASN A O 1
ATOM 1447 N N . VAL A 1 186 ? 6.226 -6.818 -11.339 1.00 92.25 186 VAL A N 1
ATOM 1448 C CA . VAL A 1 186 ? 4.785 -7.097 -11.398 1.00 92.25 186 VAL A CA 1
ATOM 1449 C C . VAL A 1 186 ? 4.427 -7.446 -12.830 1.00 92.25 186 VAL A C 1
ATOM 1451 O O . VAL A 1 186 ? 4.611 -6.621 -13.714 1.00 92.25 186 VAL A O 1
ATOM 1454 N N . ASP A 1 187 ? 3.884 -8.636 -13.052 1.00 91.75 187 ASP A N 1
ATOM 1455 C CA . ASP A 1 187 ? 3.447 -9.077 -14.382 1.00 91.75 187 ASP A CA 1
ATOM 1456 C C . ASP A 1 187 ? 1.984 -8.684 -14.622 1.00 91.75 187 ASP A C 1
ATOM 1458 O O . ASP A 1 187 ? 1.606 -8.254 -15.708 1.00 91.75 187 ASP A O 1
ATOM 1462 N N . LYS A 1 188 ? 1.149 -8.772 -13.575 1.00 93.50 188 LYS A N 1
ATOM 1463 C CA . LYS A 1 188 ? -0.262 -8.366 -13.622 1.00 93.50 188 LYS A CA 1
ATOM 1464 C C . LYS A 1 188 ? -0.711 -7.707 -12.321 1.00 93.50 188 LYS A C 1
ATOM 1466 O O . LYS A 1 188 ? -0.564 -8.266 -11.236 1.00 93.50 188 LYS A O 1
ATOM 1471 N N . CYS A 1 189 ? -1.347 -6.543 -12.423 1.00 94.06 189 CYS A N 1
ATOM 1472 C CA . CYS A 1 189 ? -2.038 -5.898 -11.310 1.00 94.06 189 CYS A CA 1
ATOM 1473 C C . CYS A 1 189 ? -3.554 -6.106 -11.440 1.00 94.06 189 CYS A C 1
ATOM 1475 O O . CYS A 1 189 ? -4.184 -5.559 -12.344 1.00 94.06 189 CYS A O 1
ATOM 1477 N N . LEU A 1 190 ? -4.168 -6.836 -10.498 1.00 94.94 190 LEU A N 1
ATOM 1478 C CA . LEU A 1 190 ? -5.625 -7.075 -10.486 1.00 94.94 190 LEU A CA 1
ATOM 1479 C C . LEU A 1 190 ? -6.457 -5.803 -10.258 1.00 94.94 190 LEU A C 1
ATOM 1481 O O . LEU A 1 190 ? -7.666 -5.802 -10.460 1.00 94.94 190 LEU A O 1
ATOM 1485 N N . LEU A 1 191 ? -5.832 -4.707 -9.822 1.00 94.00 191 LEU A N 1
ATOM 1486 C CA . LEU A 1 191 ? -6.521 -3.426 -9.689 1.00 94.00 191 LEU A CA 1
ATOM 1487 C C . LEU A 1 191 ? -6.582 -2.644 -11.005 1.00 94.00 191 LEU A C 1
ATOM 1489 O O . LEU A 1 191 ? -7.359 -1.700 -11.087 1.00 94.00 191 LEU A O 1
ATOM 1493 N N . GLN A 1 192 ? -5.788 -3.010 -12.011 1.00 94.25 192 GLN A N 1
ATOM 1494 C CA . GLN A 1 192 ? -5.808 -2.396 -13.338 1.00 94.25 192 GLN A CA 1
ATOM 1495 C C . GLN A 1 192 ? -6.647 -3.208 -14.317 1.00 94.25 192 GLN A C 1
ATOM 1497 O O . GLN A 1 192 ? -6.770 -4.424 -14.185 1.00 94.25 192 GLN A O 1
ATOM 1502 N N . THR A 1 193 ? -7.184 -2.538 -15.332 1.00 94.44 193 THR A N 1
ATOM 1503 C CA . THR A 1 193 ? -7.881 -3.185 -16.448 1.00 94.44 193 THR A CA 1
ATOM 1504 C C . THR A 1 193 ? -6.931 -4.067 -17.268 1.00 94.44 193 THR A C 1
ATOM 1506 O O . THR A 1 193 ? -5.713 -3.868 -17.276 1.00 94.44 193 THR A O 1
ATOM 1509 N N . ASP A 1 194 ? -7.471 -5.054 -17.984 1.00 94.38 194 ASP A N 1
ATOM 1510 C CA . ASP A 1 194 ? -6.651 -5.927 -18.832 1.00 94.38 194 ASP A CA 1
ATOM 1511 C C . ASP A 1 194 ? -5.887 -5.174 -19.941 1.00 94.38 194 ASP A C 1
ATOM 1513 O O . ASP A 1 194 ? -4.711 -5.484 -20.131 1.00 94.38 194 ASP A O 1
ATOM 1517 N N . PRO A 1 195 ? -6.445 -4.151 -20.627 1.00 95.00 195 PRO A N 1
ATOM 1518 C CA . PRO A 1 195 ? -5.670 -3.336 -21.565 1.00 95.00 195 PRO A CA 1
ATOM 1519 C C . PRO A 1 195 ? -4.455 -2.658 -20.920 1.00 95.00 195 PRO A C 1
ATOM 1521 O O . PRO A 1 195 ? -3.376 -2.659 -21.503 1.00 95.00 195 PRO A O 1
ATOM 1524 N N . ALA A 1 196 ? -4.591 -2.135 -19.698 1.00 94.50 196 ALA A N 1
ATOM 1525 C CA . ALA A 1 196 ? -3.472 -1.513 -18.994 1.00 94.50 196 ALA A CA 1
ATOM 1526 C C . ALA A 1 196 ? -2.394 -2.538 -18.595 1.00 94.50 196 ALA A C 1
ATOM 1528 O O . ALA A 1 196 ? -1.206 -2.234 -18.662 1.00 94.50 196 ALA A O 1
ATOM 1529 N N . ASN A 1 197 ? -2.793 -3.766 -18.242 1.00 95.44 197 ASN A N 1
ATOM 1530 C CA . ASN A 1 197 ? -1.845 -4.860 -18.018 1.00 95.44 197 ASN A CA 1
ATOM 1531 C C . ASN A 1 197 ? -1.140 -5.287 -19.321 1.00 95.44 197 ASN A C 1
ATOM 1533 O O . ASN A 1 197 ? 0.055 -5.547 -19.288 1.00 95.44 197 ASN A O 1
ATOM 1537 N N . LYS A 1 198 ? -1.819 -5.281 -20.478 1.00 95.50 198 LYS A N 1
ATOM 1538 C CA . LYS A 1 198 ? -1.169 -5.533 -21.782 1.00 95.50 198 LYS A CA 1
ATOM 1539 C C . LYS A 1 198 ? -0.108 -4.481 -22.109 1.00 95.50 198 LYS A C 1
ATOM 1541 O O . LYS A 1 198 ? 0.962 -4.828 -22.595 1.00 95.50 198 LYS A O 1
ATOM 1546 N N . VAL A 1 199 ? -0.382 -3.209 -21.807 1.00 94.88 199 VAL A N 1
ATOM 1547 C CA . VAL A 1 199 ? 0.608 -2.128 -21.950 1.00 94.88 199 VAL A CA 1
ATOM 1548 C C . VAL A 1 199 ? 1.806 -2.362 -21.029 1.00 94.88 199 VAL A C 1
ATOM 1550 O O . VAL A 1 199 ? 2.940 -2.202 -21.468 1.00 94.88 199 VAL A O 1
ATOM 1553 N N . LEU A 1 200 ? 1.579 -2.781 -19.778 1.00 93.94 200 LEU A N 1
ATOM 1554 C CA . LEU A 1 200 ? 2.666 -3.149 -18.865 1.00 93.94 200 LEU A CA 1
ATOM 1555 C C . LEU A 1 200 ? 3.537 -4.266 -19.454 1.00 93.94 200 LEU A C 1
ATOM 1557 O O . LEU A 1 200 ? 4.753 -4.110 -19.486 1.00 93.94 200 LEU A O 1
ATOM 1561 N N . THR A 1 201 ? 2.930 -5.344 -19.955 1.00 94.25 201 THR A N 1
ATOM 1562 C CA . THR A 1 201 ? 3.657 -6.454 -20.591 1.00 94.25 201 THR A CA 1
ATOM 1563 C C . THR A 1 201 ? 4.482 -5.981 -21.787 1.00 94.25 201 THR A C 1
ATOM 1565 O O . THR A 1 201 ? 5.672 -6.271 -21.842 1.00 94.25 201 THR A O 1
ATOM 1568 N N . ALA A 1 202 ? 3.901 -5.177 -22.682 1.00 94.12 202 ALA A N 1
ATOM 1569 C CA . ALA A 1 202 ? 4.620 -4.633 -23.835 1.00 94.12 202 ALA A CA 1
ATOM 1570 C C . ALA A 1 202 ? 5.815 -3.756 -23.418 1.00 94.12 202 ALA A C 1
ATOM 1572 O O . ALA A 1 202 ? 6.894 -3.854 -23.994 1.00 94.12 202 ALA A O 1
ATOM 1573 N N . ILE A 1 203 ? 5.664 -2.926 -22.378 1.00 92.62 203 ILE A N 1
ATOM 1574 C CA . ILE A 1 203 ? 6.778 -2.125 -21.844 1.00 92.62 203 ILE A CA 1
ATOM 1575 C C . ILE A 1 203 ? 7.855 -3.032 -21.239 1.00 92.62 203 ILE A C 1
ATOM 1577 O O . ILE A 1 203 ? 9.037 -2.776 -21.443 1.00 92.62 203 ILE A O 1
ATOM 1581 N N . GLN A 1 204 ? 7.475 -4.095 -20.523 1.00 91.00 204 GLN A N 1
ATOM 1582 C CA . GLN A 1 204 ? 8.441 -5.060 -19.993 1.00 91.00 204 GLN A CA 1
ATOM 1583 C C . GLN A 1 204 ? 9.225 -5.739 -21.113 1.00 91.00 204 GLN A C 1
ATOM 1585 O O . GLN A 1 204 ? 10.438 -5.847 -20.998 1.00 91.00 204 GLN A O 1
ATOM 1590 N N . GLU A 1 205 ? 8.565 -6.164 -22.189 1.00 89.88 205 GLU A N 1
ATOM 1591 C CA . GLU A 1 205 ? 9.220 -6.744 -23.367 1.00 89.88 205 GLU A CA 1
ATOM 1592 C C . GLU A 1 205 ? 10.209 -5.758 -23.997 1.00 89.88 205 GLU A C 1
ATOM 1594 O O . GLU A 1 205 ? 11.368 -6.114 -24.199 1.00 89.88 205 GLU A O 1
ATOM 1599 N N . CYS A 1 206 ? 9.811 -4.496 -24.186 1.00 90.06 206 CYS A N 1
ATOM 1600 C CA . CYS A 1 206 ? 10.718 -3.451 -24.665 1.00 90.06 206 CYS A CA 1
ATOM 1601 C C . CYS A 1 206 ? 11.919 -3.242 -23.730 1.00 90.06 206 CYS A C 1
ATOM 1603 O O . CYS A 1 206 ? 13.040 -3.077 -24.197 1.00 90.06 206 CYS A O 1
ATOM 1605 N N . CYS A 1 207 ? 11.716 -3.250 -22.410 1.00 86.25 207 CYS A N 1
ATOM 1606 C CA . CYS A 1 207 ? 12.812 -3.107 -21.448 1.00 86.25 207 CYS A CA 1
ATOM 1607 C C . CYS A 1 207 ? 13.783 -4.300 -21.455 1.00 86.25 207 CYS A C 1
ATOM 1609 O O . CYS A 1 207 ? 14.932 -4.116 -21.057 1.00 86.25 207 CYS A O 1
ATOM 1611 N N . ARG A 1 208 ? 13.329 -5.486 -21.885 1.00 83.31 208 ARG A N 1
ATOM 1612 C CA . ARG A 1 208 ? 14.146 -6.704 -22.010 1.00 83.31 208 ARG A CA 1
ATOM 1613 C C . ARG A 1 208 ? 14.919 -6.798 -23.308 1.00 83.31 208 ARG A C 1
ATOM 1615 O O . ARG A 1 208 ? 15.937 -7.481 -23.337 1.00 83.31 208 ARG A O 1
ATOM 1622 N N . ASP A 1 209 ? 14.458 -6.129 -24.358 1.00 86.31 209 ASP A N 1
ATOM 1623 C CA . ASP A 1 209 ? 15.111 -6.172 -25.659 1.00 86.31 209 ASP A CA 1
ATOM 1624 C C . ASP A 1 209 ? 16.489 -5.477 -25.614 1.00 86.31 209 ASP A C 1
ATOM 1626 O O . ASP A 1 209 ? 16.562 -4.245 -25.500 1.00 86.31 209 ASP A O 1
ATOM 1630 N N . PRO A 1 210 ? 17.602 -6.228 -25.752 1.00 83.44 210 PRO A N 1
ATOM 1631 C CA . PRO A 1 210 ? 18.939 -5.645 -25.753 1.00 83.44 210 PRO A CA 1
ATOM 1632 C C . PRO A 1 210 ? 19.161 -4.672 -26.917 1.00 83.44 210 PRO A C 1
ATOM 1634 O O . PRO A 1 210 ? 20.013 -3.790 -26.811 1.00 83.44 210 PRO A O 1
ATOM 1637 N N . GLN A 1 211 ? 18.405 -4.802 -28.014 1.00 87.94 211 GLN A N 1
ATOM 1638 C CA . GLN A 1 211 ? 18.521 -3.926 -29.182 1.00 87.94 211 GLN A CA 1
ATOM 1639 C C . GLN A 1 211 ? 18.008 -2.512 -28.901 1.00 87.94 211 GLN A C 1
ATOM 1641 O O . GLN A 1 211 ? 18.483 -1.558 -29.514 1.00 87.94 211 GLN A O 1
ATOM 1646 N N . LEU A 1 212 ? 17.071 -2.359 -27.958 1.00 86.81 212 LEU A N 1
ATOM 1647 C CA . LEU A 1 212 ? 16.517 -1.056 -27.583 1.00 86.81 212 LEU A CA 1
ATOM 1648 C C . LEU A 1 212 ? 17.400 -0.304 -26.577 1.00 86.81 212 LEU A C 1
ATOM 1650 O O . LEU A 1 212 ? 17.250 0.906 -26.414 1.00 86.81 212 LEU A O 1
ATOM 1654 N N . GLY A 1 213 ? 18.337 -0.994 -25.917 1.00 83.44 213 GLY A N 1
ATOM 1655 C CA . GLY A 1 213 ? 19.363 -0.365 -25.082 1.00 83.44 213 GLY A CA 1
ATOM 1656 C C . GLY A 1 213 ? 18.833 0.382 -23.850 1.00 83.44 213 GLY A C 1
ATOM 1657 O O . GLY A 1 213 ? 19.493 1.300 -23.359 1.00 83.44 213 GLY A O 1
ATOM 1658 N N . PHE A 1 214 ? 17.649 0.028 -23.336 1.00 83.50 214 PHE A N 1
ATOM 1659 C CA . PHE A 1 214 ? 17.113 0.657 -22.130 1.00 83.50 214 PHE A CA 1
ATOM 1660 C C . PHE A 1 214 ? 17.916 0.270 -20.887 1.00 83.50 214 PHE A C 1
ATOM 1662 O O . PHE A 1 214 ? 18.253 -0.890 -20.668 1.00 83.50 214 PHE A O 1
ATOM 1669 N N . SER A 1 215 ? 18.176 1.256 -20.027 1.00 83.31 215 SER A N 1
ATOM 1670 C CA . SER A 1 215 ? 18.806 1.038 -18.726 1.00 83.31 215 SER A CA 1
ATOM 1671 C C . SER A 1 215 ? 17.868 1.455 -17.590 1.00 83.31 215 SER A C 1
ATOM 1673 O O . SER A 1 215 ? 17.147 2.450 -17.708 1.00 83.31 215 SER A O 1
ATOM 1675 N N . PRO A 1 216 ? 17.838 0.695 -16.483 1.00 85.75 216 PRO A N 1
ATOM 1676 C CA . PRO A 1 216 ? 16.988 1.004 -15.345 1.00 85.75 216 PRO A CA 1
ATOM 1677 C C . PRO A 1 216 ? 17.444 2.265 -14.615 1.00 85.75 216 PRO A C 1
ATOM 1679 O O . PRO A 1 216 ? 18.638 2.485 -14.399 1.00 85.75 216 PRO A O 1
ATOM 1682 N N . TYR A 1 217 ? 16.477 3.057 -14.147 1.00 83.06 217 TYR A N 1
ATOM 1683 C CA . TYR A 1 217 ? 16.765 4.217 -13.314 1.00 83.06 217 TYR A CA 1
ATOM 1684 C C . TYR A 1 217 ? 17.363 3.770 -11.976 1.00 83.06 217 TYR A C 1
ATOM 1686 O O . TYR A 1 217 ? 16.716 3.096 -11.169 1.00 83.06 217 TYR A O 1
ATOM 1694 N N . ASN A 1 218 ? 18.609 4.161 -11.715 1.00 85.50 218 ASN A N 1
ATOM 1695 C CA . ASN A 1 218 ? 19.287 3.850 -10.465 1.00 85.50 218 ASN A CA 1
ATOM 1696 C C . ASN A 1 218 ? 19.204 5.036 -9.496 1.00 85.50 218 ASN A C 1
ATOM 1698 O O . ASN A 1 218 ? 19.918 6.027 -9.632 1.00 85.50 218 ASN A O 1
ATOM 1702 N N . VAL A 1 219 ? 18.362 4.893 -8.471 1.00 79.31 219 VAL A N 1
ATOM 1703 C CA . VAL A 1 219 ? 18.135 5.909 -7.431 1.00 79.31 219 VAL A CA 1
ATOM 1704 C C . VAL A 1 219 ? 19.390 6.273 -6.626 1.00 79.31 219 VAL A C 1
ATOM 1706 O O . VAL A 1 219 ? 19.462 7.373 -6.087 1.00 79.31 219 VAL A O 1
ATOM 1709 N N . HIS A 1 220 ? 20.384 5.385 -6.552 1.00 77.56 220 HIS A N 1
ATOM 1710 C CA . HIS A 1 220 ? 21.623 5.633 -5.809 1.00 77.56 220 HIS A CA 1
ATOM 1711 C C . HIS A 1 220 ? 22.691 6.337 -6.654 1.00 77.56 220 HIS A C 1
ATOM 1713 O O . HIS A 1 220 ? 23.547 7.022 -6.098 1.00 77.56 220 HIS A O 1
ATOM 1719 N N . SER A 1 221 ? 22.649 6.205 -7.985 1.00 77.38 221 SER A N 1
ATOM 1720 C CA . SER A 1 221 ? 23.594 6.888 -8.883 1.00 77.38 221 SER A CA 1
ATOM 1721 C C . SER A 1 221 ? 23.039 8.192 -9.456 1.00 77.38 221 SER A C 1
ATOM 1723 O O . SER A 1 221 ? 23.811 9.107 -9.751 1.00 77.38 221 SER A O 1
ATOM 1725 N N . HIS A 1 222 ? 21.716 8.308 -9.597 1.00 67.62 222 HIS A N 1
ATOM 1726 C CA . HIS A 1 222 ? 21.088 9.520 -10.102 1.00 67.62 222 HIS A CA 1
ATOM 1727 C C . HIS A 1 222 ? 21.133 10.636 -9.064 1.00 67.62 222 HIS A C 1
ATOM 1729 O O . HIS A 1 222 ? 20.385 10.678 -8.090 1.00 67.62 222 HIS A O 1
ATOM 1735 N N . MET A 1 223 ? 22.001 11.605 -9.325 1.00 61.78 223 MET A N 1
ATOM 1736 C CA . MET A 1 223 ? 22.030 12.858 -8.596 1.00 61.78 223 MET A CA 1
ATOM 1737 C C . MET A 1 223 ? 21.055 13.836 -9.255 1.00 61.78 223 MET A C 1
ATOM 1739 O O . MET A 1 223 ? 21.296 14.312 -10.360 1.00 61.78 223 MET A O 1
ATOM 1743 N N . SER A 1 224 ? 19.966 14.176 -8.564 1.00 60.03 224 SER A N 1
ATOM 1744 C CA . SER A 1 224 ? 18.937 15.094 -9.079 1.00 60.03 224 SER A CA 1
ATOM 1745 C C . SER A 1 224 ? 19.443 16.520 -9.342 1.00 60.03 224 SER A C 1
ATOM 1747 O O . SER A 1 224 ? 18.760 17.297 -10.003 1.00 60.03 224 SER A O 1
ATOM 1749 N N . SER A 1 225 ? 20.593 16.903 -8.774 1.00 62.25 225 SER A N 1
ATOM 1750 C CA . SER A 1 225 ? 21.270 18.177 -9.038 1.00 62.25 225 SER A CA 1
ATOM 1751 C C . SER A 1 225 ? 22.705 18.161 -8.502 1.00 62.25 225 SER A C 1
ATOM 1753 O O . SER A 1 225 ? 22.910 17.872 -7.322 1.00 62.25 225 SER A O 1
ATOM 1755 N N . ALA A 1 226 ? 23.687 18.550 -9.323 1.00 63.75 226 ALA A N 1
ATOM 1756 C CA . ALA A 1 226 ? 25.069 18.775 -8.875 1.00 63.75 226 ALA A CA 1
ATOM 1757 C C . ALA A 1 226 ? 25.172 19.886 -7.816 1.00 63.75 226 ALA A C 1
ATOM 1759 O O . ALA A 1 226 ? 26.003 19.813 -6.913 1.00 63.75 226 ALA A O 1
ATOM 1760 N N . VAL A 1 227 ? 24.246 20.850 -7.850 1.00 58.91 227 VAL A N 1
ATOM 1761 C CA . VAL A 1 227 ? 24.124 21.942 -6.867 1.00 58.91 227 VAL A CA 1
ATOM 1762 C C . VAL A 1 227 ? 23.748 21.412 -5.472 1.00 58.91 227 VAL A C 1
ATOM 1764 O O . VAL A 1 227 ? 23.976 22.078 -4.470 1.00 58.91 227 VAL A O 1
ATOM 1767 N N . GLY A 1 228 ? 23.227 20.180 -5.376 1.00 56.00 228 GLY A N 1
ATOM 1768 C CA . GLY A 1 228 ? 23.035 19.491 -4.096 1.00 56.00 228 GLY A CA 1
ATOM 1769 C C . GLY A 1 228 ? 24.341 19.029 -3.431 1.00 56.00 228 GLY A C 1
ATOM 1770 O O . GLY A 1 228 ? 24.357 18.852 -2.217 1.00 56.00 228 GLY A O 1
ATOM 1771 N N . LYS A 1 229 ? 25.432 18.857 -4.197 1.00 61.84 229 LYS A N 1
ATOM 1772 C CA . LYS A 1 229 ? 26.772 18.503 -3.684 1.00 61.84 229 LYS A CA 1
ATOM 1773 C C . LYS A 1 229 ? 27.704 19.712 -3.596 1.00 61.84 229 LYS A C 1
ATOM 1775 O O . LYS A 1 229 ? 28.418 19.860 -2.610 1.00 61.84 229 LYS A O 1
ATOM 1780 N N . THR A 1 230 ? 27.680 20.578 -4.605 1.00 67.06 230 THR A N 1
ATOM 1781 C CA . THR A 1 230 ? 28.498 21.798 -4.693 1.00 67.06 230 THR A CA 1
ATOM 1782 C C . THR A 1 230 ? 27.600 22.991 -5.005 1.00 67.06 230 THR A C 1
ATOM 1784 O O . THR A 1 230 ? 27.425 23.344 -6.173 1.00 67.06 230 THR A O 1
ATOM 1787 N N . PRO A 1 231 ? 26.968 23.587 -3.987 1.00 67.69 231 PRO A N 1
ATOM 1788 C CA . PRO A 1 231 ? 26.158 24.777 -4.182 1.00 67.69 231 PRO A CA 1
ATOM 1789 C C . PRO A 1 231 ? 27.032 25.994 -4.491 1.00 67.69 231 PRO A C 1
ATOM 1791 O O . PRO A 1 231 ? 28.082 26.193 -3.879 1.00 67.69 231 PRO A O 1
ATOM 1794 N N . ALA A 1 232 ? 26.585 26.795 -5.456 1.00 72.50 232 ALA A N 1
ATOM 1795 C CA . ALA A 1 232 ? 27.247 28.023 -5.879 1.00 72.50 232 ALA A CA 1
ATOM 1796 C C . ALA A 1 232 ? 26.721 29.238 -5.089 1.00 72.50 232 ALA A C 1
ATOM 1798 O O . ALA A 1 232 ? 25.573 29.206 -4.635 1.00 72.50 232 ALA A O 1
ATOM 1799 N N . PRO A 1 233 ? 27.508 30.324 -4.961 1.00 77.38 233 PRO A N 1
ATOM 1800 C CA . PRO A 1 233 ? 27.046 31.553 -4.326 1.00 77.38 233 PRO A CA 1
ATOM 1801 C C . PRO A 1 233 ? 25.726 32.076 -4.913 1.00 77.38 233 PRO A C 1
ATOM 1803 O O . PRO A 1 233 ? 25.541 32.085 -6.129 1.00 77.38 233 PRO A O 1
ATOM 1806 N N . GLY A 1 234 ? 24.805 32.514 -4.052 1.00 79.12 234 GLY A N 1
ATOM 1807 C CA . GLY A 1 234 ? 23.498 33.062 -4.429 1.00 79.12 234 GLY A CA 1
ATOM 1808 C C . GLY A 1 234 ? 22.404 32.013 -4.649 1.00 79.12 234 GLY A C 1
ATOM 1809 O O . GLY A 1 234 ? 21.277 32.370 -4.982 1.00 79.12 234 GLY A O 1
ATOM 1810 N N . GLN A 1 235 ? 22.694 30.722 -4.454 1.00 79.12 235 GLN A N 1
ATOM 1811 C CA . GLN A 1 235 ? 21.755 29.617 -4.700 1.00 79.12 235 GLN A CA 1
ATOM 1812 C C . GLN A 1 235 ? 21.264 28.946 -3.411 1.00 79.12 235 GLN A C 1
ATOM 1814 O O . GLN A 1 235 ? 20.808 27.800 -3.445 1.00 79.12 235 GLN A O 1
ATOM 1819 N N . ALA A 1 236 ? 21.330 29.625 -2.262 1.00 78.50 236 ALA A N 1
ATOM 1820 C CA . ALA A 1 236 ? 21.053 29.013 -0.961 1.00 78.50 236 ALA A CA 1
ATOM 1821 C C . ALA A 1 236 ? 19.630 28.440 -0.860 1.00 78.50 236 ALA A C 1
ATOM 1823 O O . ALA A 1 236 ? 19.450 27.309 -0.410 1.00 78.50 236 ALA A O 1
ATOM 1824 N N . ILE A 1 237 ? 18.626 29.176 -1.348 1.00 75.88 237 ILE A N 1
ATOM 1825 C CA . ILE A 1 237 ? 17.214 28.756 -1.329 1.00 75.88 237 ILE A CA 1
ATOM 1826 C C . ILE A 1 237 ? 16.986 27.552 -2.254 1.00 75.88 237 ILE A C 1
ATOM 1828 O O . ILE A 1 237 ? 16.356 26.567 -1.864 1.00 75.88 237 ILE A O 1
ATOM 1832 N N . TYR A 1 238 ? 17.542 27.591 -3.467 1.00 73.88 238 TYR A N 1
ATOM 1833 C CA . TYR A 1 238 ? 17.435 26.482 -4.414 1.00 73.88 238 TYR A CA 1
ATOM 1834 C C . TYR A 1 238 ? 18.138 25.223 -3.885 1.00 73.88 238 TYR A C 1
ATOM 1836 O O . TYR A 1 238 ? 17.555 24.138 -3.873 1.00 73.88 238 TYR A O 1
ATOM 1844 N N . SER A 1 239 ? 19.353 25.370 -3.360 1.00 75.25 239 SER A N 1
ATOM 1845 C CA . SER A 1 239 ? 20.131 24.279 -2.764 1.00 75.25 239 SER A CA 1
ATOM 1846 C C . SER A 1 239 ? 19.426 23.693 -1.539 1.00 75.25 239 SER A C 1
ATOM 1848 O O . SER A 1 239 ? 19.419 22.474 -1.359 1.00 75.25 239 SER A O 1
ATOM 1850 N N . ALA A 1 240 ? 18.740 24.526 -0.750 1.00 75.94 240 ALA A N 1
ATOM 1851 C CA . ALA A 1 240 ? 17.898 24.079 0.355 1.00 75.94 240 ALA A CA 1
ATOM 1852 C C . ALA A 1 240 ? 16.714 23.221 -0.108 1.00 75.94 240 ALA A C 1
ATOM 1854 O O . ALA A 1 240 ? 16.390 22.220 0.527 1.00 75.94 240 ALA A O 1
ATOM 1855 N N . SER A 1 241 ? 16.097 23.550 -1.246 1.00 68.19 241 SER A N 1
ATOM 1856 C CA . SER A 1 241 ? 15.003 22.740 -1.804 1.00 68.19 241 SER A CA 1
ATOM 1857 C C . SER A 1 241 ? 15.446 21.335 -2.240 1.00 68.19 241 SER A C 1
ATOM 1859 O O . SER A 1 241 ? 14.619 20.428 -2.322 1.00 68.19 241 SER A O 1
ATOM 1861 N N . LYS A 1 242 ? 16.746 21.142 -2.513 1.00 67.31 242 LYS A N 1
ATOM 1862 C CA . LYS A 1 242 ? 17.321 19.870 -2.982 1.00 67.31 242 LYS A CA 1
ATOM 1863 C C . LYS A 1 242 ? 18.017 19.074 -1.883 1.00 67.31 242 LYS A C 1
ATOM 1865 O O . LYS A 1 242 ? 17.961 17.849 -1.909 1.00 67.31 242 LYS A O 1
ATOM 1870 N N . PHE A 1 243 ? 18.670 19.748 -0.938 1.00 68.94 243 PHE A N 1
ATOM 1871 C CA . PHE A 1 243 ? 19.501 19.108 0.088 1.00 68.94 243 PHE A CA 1
ATOM 1872 C C . PHE A 1 243 ? 19.323 19.727 1.487 1.00 68.94 243 PHE A C 1
ATOM 1874 O O . PHE A 1 243 ? 20.230 19.695 2.320 1.00 68.94 243 PHE A O 1
ATOM 1881 N N . ALA A 1 244 ? 18.145 20.308 1.737 1.00 77.31 244 ALA A N 1
ATOM 1882 C CA . ALA A 1 244 ? 17.721 20.900 3.004 1.00 77.31 244 ALA A CA 1
ATOM 1883 C C . ALA A 1 244 ? 18.794 21.813 3.632 1.00 77.31 244 ALA A C 1
ATOM 1885 O O . ALA A 1 244 ? 19.402 22.647 2.962 1.00 77.31 244 ALA A O 1
ATOM 1886 N N . LEU A 1 245 ? 19.031 21.668 4.936 1.00 75.94 245 LEU A N 1
ATOM 1887 C CA . LEU A 1 245 ? 19.960 22.514 5.683 1.00 75.94 245 LEU A CA 1
ATOM 1888 C C . LEU A 1 245 ? 21.397 22.380 5.174 1.00 75.94 245 LEU A C 1
ATOM 1890 O O . LEU A 1 245 ? 22.104 23.379 5.092 1.00 75.94 245 LEU A O 1
ATOM 1894 N N . ASN A 1 246 ? 21.810 21.182 4.759 1.00 74.06 246 ASN A N 1
ATOM 1895 C CA . ASN A 1 246 ? 23.147 20.985 4.208 1.00 74.06 246 ASN A CA 1
ATOM 1896 C C . ASN A 1 246 ? 23.325 21.804 2.922 1.00 74.06 246 ASN A C 1
ATOM 1898 O O . ASN A 1 246 ? 24.275 22.574 2.822 1.00 74.06 246 ASN A O 1
ATOM 1902 N N . GLY A 1 247 ? 22.383 21.726 1.978 1.00 76.56 247 GLY A N 1
ATOM 1903 C CA . GLY A 1 247 ? 22.439 22.519 0.744 1.00 76.56 247 GLY A CA 1
ATOM 1904 C C . GLY A 1 247 ? 22.473 24.027 1.008 1.00 76.56 247 GLY A C 1
ATOM 1905 O O . GLY A 1 247 ? 23.291 24.738 0.427 1.00 76.56 247 GLY A O 1
ATOM 1906 N N . TYR A 1 248 ? 21.639 24.505 1.937 1.00 81.00 248 TYR A N 1
ATOM 1907 C CA . TYR A 1 248 ? 21.601 25.915 2.334 1.00 81.00 248 TYR A CA 1
ATOM 1908 C C . TYR A 1 248 ? 22.947 26.398 2.887 1.00 81.00 248 TYR A C 1
ATOM 1910 O O . TYR A 1 248 ? 23.526 27.365 2.394 1.00 81.00 248 TYR A O 1
ATOM 1918 N N . PHE A 1 249 ? 23.473 25.708 3.902 1.00 84.25 249 PHE A N 1
ATOM 1919 C CA . PHE A 1 249 ? 24.682 26.146 4.593 1.00 84.25 249 PHE A CA 1
ATOM 1920 C C . PHE A 1 249 ? 25.956 25.922 3.779 1.00 84.25 249 PHE A C 1
ATOM 1922 O O . PHE A 1 249 ? 26.923 26.656 3.970 1.00 84.25 249 PHE A O 1
ATOM 1929 N N . HIS A 1 250 ? 25.977 24.963 2.851 1.00 81.25 250 HIS A N 1
ATOM 1930 C CA . HIS A 1 250 ? 27.069 24.864 1.886 1.00 81.25 250 HIS A CA 1
ATOM 1931 C C . HIS A 1 250 ? 27.078 26.068 0.920 1.00 81.25 250 HIS A C 1
ATOM 1933 O O . HIS A 1 250 ? 28.158 26.591 0.651 1.00 81.25 250 HIS A O 1
ATOM 1939 N N . SER A 1 251 ? 25.914 26.559 0.463 1.00 82.69 251 SER A N 1
ATOM 1940 C CA . SER A 1 251 ? 25.831 27.795 -0.345 1.00 82.69 251 SER A CA 1
ATOM 1941 C C . SER A 1 251 ? 26.298 29.002 0.461 1.00 82.69 251 SER A C 1
ATOM 1943 O O . SER A 1 251 ? 27.162 29.754 0.019 1.00 82.69 251 SER A O 1
ATOM 1945 N N . LEU A 1 252 ? 25.796 29.130 1.694 1.00 82.50 252 LEU A N 1
ATOM 1946 C CA . LEU A 1 252 ? 26.164 30.215 2.600 1.00 82.50 252 LEU A CA 1
ATOM 1947 C C . LEU A 1 252 ? 27.670 30.227 2.887 1.00 82.50 252 LEU A C 1
ATOM 1949 O O . LEU A 1 252 ? 28.293 31.284 2.889 1.00 82.50 252 LEU A O 1
ATOM 1953 N N . ARG A 1 253 ? 28.279 29.051 3.084 1.00 84.69 253 ARG A N 1
ATOM 1954 C CA . ARG A 1 253 ? 29.733 28.914 3.229 1.00 84.69 253 ARG A CA 1
ATOM 1955 C C . ARG A 1 253 ? 30.464 29.459 2.007 1.00 84.69 253 ARG A C 1
ATOM 1957 O O . ARG A 1 253 ? 31.427 30.196 2.177 1.00 84.69 253 ARG A O 1
ATOM 1964 N N . SER A 1 254 ? 30.010 29.124 0.799 1.00 82.81 254 SER A N 1
ATOM 1965 C CA . SER A 1 254 ? 30.627 29.623 -0.433 1.00 82.81 254 SER A CA 1
ATOM 1966 C C . SER A 1 254 ? 30.503 31.144 -0.576 1.00 82.81 254 SER A C 1
ATOM 1968 O O . SER A 1 254 ? 31.434 31.779 -1.061 1.00 82.81 254 SER A O 1
ATOM 1970 N N . GLU A 1 255 ? 29.384 31.732 -0.149 1.00 84.81 255 GLU A N 1
ATOM 1971 C CA . GLU A 1 255 ? 29.138 33.183 -0.206 1.00 84.81 255 GLU A CA 1
ATOM 1972 C C . GLU A 1 255 ? 29.978 33.956 0.813 1.00 84.81 255 GLU A C 1
ATOM 1974 O O . GLU A 1 255 ? 30.532 35.015 0.521 1.00 84.81 255 GLU A O 1
ATOM 1979 N N . LEU A 1 256 ? 30.070 33.424 2.030 1.00 81.75 256 LEU A N 1
ATOM 1980 C CA . LEU A 1 256 ? 30.688 34.103 3.163 1.00 81.75 256 LEU A CA 1
ATOM 1981 C C . LEU A 1 256 ? 32.200 33.866 3.265 1.00 81.75 256 LEU A C 1
ATOM 1983 O O . LEU A 1 256 ? 32.892 34.663 3.901 1.00 81.75 256 LEU A O 1
ATOM 1987 N N . CYS A 1 257 ? 32.733 32.850 2.576 1.00 82.12 257 CYS A N 1
ATOM 1988 C CA . CYS A 1 257 ? 34.168 32.567 2.541 1.00 82.12 257 CYS A CA 1
ATOM 1989 C C . CYS A 1 257 ? 34.990 33.767 2.040 1.00 82.12 257 CYS A C 1
ATOM 1991 O O . CYS A 1 257 ? 36.052 34.047 2.588 1.00 82.12 257 CYS A O 1
ATOM 1993 N N . GLN A 1 258 ? 34.489 34.522 1.052 1.00 79.19 258 GLN A N 1
ATOM 1994 C CA . GLN A 1 258 ? 35.173 35.720 0.534 1.00 79.19 258 GLN A CA 1
ATOM 1995 C C . GLN A 1 258 ? 35.208 36.879 1.542 1.00 79.19 258 GLN A C 1
ATOM 1997 O O . GLN A 1 258 ? 36.046 37.768 1.434 1.00 79.19 258 GLN A O 1
ATOM 2002 N N . LYS A 1 259 ? 34.318 36.862 2.539 1.00 83.94 259 LYS A N 1
ATOM 2003 C CA . LYS A 1 259 ? 34.262 37.844 3.632 1.00 83.94 259 LYS A CA 1
ATOM 2004 C C . LYS A 1 259 ? 35.042 37.387 4.870 1.00 83.94 259 LYS A C 1
ATOM 2006 O O . LYS A 1 259 ? 34.906 37.994 5.927 1.00 83.94 259 LYS A O 1
ATOM 2011 N N . GLY A 1 260 ? 35.810 36.299 4.767 1.00 83.81 260 GLY A N 1
ATOM 2012 C CA . GLY A 1 260 ? 36.565 35.722 5.883 1.00 83.81 260 GLY A CA 1
ATOM 2013 C C . GLY A 1 260 ? 35.698 35.025 6.937 1.00 83.81 260 GLY A C 1
ATOM 2014 O O . GLY A 1 260 ? 36.189 34.700 8.014 1.00 83.81 260 GLY A O 1
ATOM 2015 N N . ILE A 1 261 ? 34.416 34.783 6.652 1.00 79.94 261 ILE A N 1
ATOM 2016 C CA . ILE A 1 261 ? 33.483 34.163 7.595 1.00 79.94 261 ILE A CA 1
ATOM 2017 C C . ILE A 1 261 ?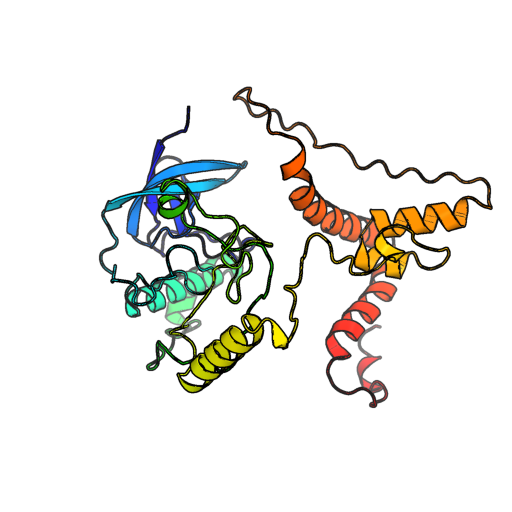 33.394 32.664 7.293 1.00 79.94 261 ILE A C 1
ATOM 2019 O O . ILE A 1 261 ? 32.975 32.248 6.211 1.00 79.94 261 ILE A O 1
ATOM 2023 N N . GLN A 1 262 ? 33.761 31.842 8.276 1.00 80.19 262 GLN A N 1
ATOM 2024 C CA . GLN A 1 262 ? 33.647 30.388 8.193 1.00 80.19 262 GLN A CA 1
ATOM 2025 C C . GLN A 1 262 ? 32.282 29.921 8.701 1.00 80.19 262 GLN A C 1
ATOM 2027 O O . GLN A 1 262 ? 31.848 30.272 9.795 1.00 80.19 262 GLN A O 1
ATOM 2032 N N . VAL A 1 263 ? 31.609 29.093 7.904 1.00 76.69 263 VAL A N 1
ATOM 2033 C CA . VAL A 1 263 ? 30.312 28.502 8.253 1.00 76.69 263 VAL A CA 1
ATOM 2034 C C . VAL A 1 263 ? 30.507 27.015 8.511 1.00 76.69 263 VAL A C 1
ATOM 2036 O O . VAL A 1 263 ? 30.798 26.252 7.588 1.00 76.69 263 VAL A O 1
ATOM 2039 N N . THR A 1 264 ? 30.298 26.570 9.744 1.00 77.25 264 THR A N 1
ATOM 2040 C CA . THR A 1 264 ? 30.380 25.150 10.114 1.00 77.25 264 THR A CA 1
ATOM 2041 C C . THR A 1 264 ? 28.982 24.615 10.373 1.00 77.25 264 THR A C 1
ATOM 2043 O O . THR A 1 264 ? 28.249 25.151 11.199 1.00 77.25 264 THR A O 1
ATOM 2046 N N . VAL A 1 265 ? 28.604 23.550 9.663 1.00 71.44 265 VAL A N 1
ATOM 2047 C CA . VAL A 1 265 ? 27.352 22.841 9.941 1.00 71.44 265 VAL A CA 1
ATOM 2048 C C . VAL A 1 265 ? 27.670 21.758 10.948 1.00 71.44 265 VAL A C 1
ATOM 2050 O O . VAL A 1 265 ? 28.262 20.737 10.604 1.00 71.44 265 VAL A O 1
ATOM 2053 N N . VAL A 1 266 ? 27.281 21.989 12.194 1.00 65.56 266 VAL A N 1
ATOM 2054 C CA . VAL A 1 266 ? 27.279 20.934 13.199 1.00 65.56 266 VAL A CA 1
ATOM 2055 C C . VAL A 1 266 ? 25.964 20.190 13.037 1.00 65.56 266 VAL A C 1
ATOM 2057 O O . VAL A 1 266 ? 24.935 20.585 13.580 1.00 65.56 266 VAL A O 1
ATOM 2060 N N . CYS A 1 267 ? 25.987 19.126 12.240 1.00 58.72 267 CYS A N 1
ATOM 2061 C CA . CYS A 1 267 ? 24.949 18.112 12.324 1.00 58.72 267 CYS A CA 1
ATOM 2062 C C . CYS A 1 267 ? 25.218 17.359 13.625 1.00 58.72 267 CYS A C 1
ATOM 2064 O O . CYS A 1 267 ? 26.238 16.665 13.687 1.00 58.72 267 CYS A O 1
ATOM 2066 N N . PRO A 1 268 ? 24.391 17.507 14.677 1.00 48.84 268 PRO A N 1
ATOM 2067 C CA . PRO A 1 268 ? 24.579 16.685 15.856 1.00 48.84 268 PRO A CA 1
ATOM 2068 C C . PRO A 1 268 ? 24.564 15.231 15.390 1.00 48.84 268 PRO A C 1
ATOM 2070 O O . PRO A 1 268 ? 23.669 14.818 14.646 1.00 48.84 268 PRO A O 1
ATOM 2073 N N . CYS A 1 269 ? 25.595 14.479 15.778 1.00 33.91 269 CYS A N 1
ATOM 2074 C CA . CYS A 1 269 ? 25.624 13.038 15.575 1.00 33.91 269 CYS A CA 1
ATOM 2075 C C . CYS A 1 269 ? 24.310 12.422 16.085 1.00 33.91 269 CYS A C 1
ATOM 2077 O O . CYS A 1 269 ? 23.621 13.042 16.907 1.00 33.91 269 CYS A O 1
ATOM 2079 N N . PRO A 1 270 ? 23.977 11.188 15.664 1.00 43.06 270 PRO A N 1
ATOM 2080 C CA . PRO A 1 270 ? 23.019 10.353 16.370 1.00 43.06 270 PRO A CA 1
ATOM 2081 C C . PRO A 1 270 ? 23.101 10.587 17.880 1.00 43.06 270 PRO A C 1
ATOM 2083 O O . PRO A 1 270 ? 24.084 10.200 18.508 1.00 43.06 270 PRO A O 1
ATOM 2086 N N . ILE A 1 271 ? 22.106 11.260 18.470 1.00 38.81 271 ILE A N 1
ATOM 2087 C CA . ILE A 1 271 ? 22.011 11.334 19.925 1.00 38.81 271 ILE A CA 1
ATOM 2088 C C . ILE A 1 271 ? 21.896 9.875 20.355 1.00 38.81 271 ILE A C 1
ATOM 2090 O O . ILE A 1 271 ? 20.933 9.203 19.970 1.00 38.81 271 ILE A O 1
ATOM 2094 N N . GLN A 1 272 ? 22.906 9.359 21.060 1.00 32.00 272 GLN A N 1
ATOM 2095 C CA . GLN A 1 272 ? 22.846 8.016 21.614 1.00 32.00 272 GLN A CA 1
ATOM 2096 C C . GLN A 1 272 ? 21.691 7.989 22.609 1.00 32.00 272 GLN A C 1
ATOM 2098 O O . GLN A 1 272 ? 21.817 8.407 23.756 1.00 32.00 272 GLN A O 1
ATOM 2103 N N . ILE A 1 273 ? 20.536 7.510 22.161 1.00 35.41 273 ILE A N 1
ATOM 2104 C CA . ILE A 1 273 ? 19.467 7.133 23.070 1.00 35.41 273 ILE A CA 1
ATOM 2105 C C . ILE A 1 273 ? 19.904 5.786 23.634 1.00 35.41 273 ILE A C 1
ATOM 2107 O O . ILE A 1 273 ? 19.758 4.751 22.981 1.00 35.41 273 ILE A O 1
ATOM 2111 N N . VAL A 1 274 ? 20.498 5.810 24.826 1.00 32.06 274 VAL A N 1
ATOM 2112 C CA . VAL A 1 274 ? 20.756 4.596 25.596 1.00 32.06 274 VAL A CA 1
ATOM 2113 C C . VAL A 1 274 ? 19.393 3.978 25.904 1.00 32.06 274 VAL A C 1
ATOM 2115 O O . VAL A 1 274 ? 18.634 4.477 26.729 1.00 32.06 274 VAL A O 1
ATOM 2118 N N . ASN A 1 275 ? 19.040 2.904 25.199 1.00 39.09 275 ASN A N 1
ATOM 2119 C CA . ASN A 1 275 ? 17.984 2.017 25.667 1.00 39.09 275 ASN A CA 1
ATOM 2120 C C . ASN A 1 275 ? 18.524 1.261 26.888 1.00 39.09 275 ASN A C 1
ATOM 2122 O O . ASN A 1 275 ? 19.664 0.797 26.854 1.00 39.09 275 ASN A O 1
ATOM 2126 N N . ASN A 1 276 ? 17.682 1.040 27.904 1.00 41.41 276 ASN A N 1
ATOM 2127 C CA . ASN A 1 276 ? 17.955 0.219 29.102 1.00 41.41 276 ASN A CA 1
ATOM 2128 C C . ASN A 1 276 ? 18.262 -1.276 28.806 1.00 41.41 276 ASN A C 1
ATOM 2130 O O . ASN A 1 276 ? 18.037 -2.135 29.649 1.00 41.41 276 ASN A O 1
ATOM 2134 N N . ALA A 1 277 ? 18.730 -1.619 27.604 1.00 43.09 277 ALA A N 1
ATOM 2135 C CA . ALA A 1 277 ? 19.033 -2.977 27.161 1.00 43.09 277 ALA A CA 1
ATOM 2136 C C . ALA A 1 277 ? 20.429 -3.134 26.513 1.00 43.09 277 ALA A C 1
ATOM 2138 O O . ALA A 1 277 ? 20.711 -4.186 25.950 1.00 43.09 277 ALA A O 1
ATOM 2139 N N . GLY A 1 278 ? 21.308 -2.124 26.576 1.00 34.41 278 GLY A N 1
ATOM 2140 C CA . GLY A 1 278 ? 22.756 -2.299 26.357 1.00 34.41 278 GLY A CA 1
ATOM 2141 C C . GLY A 1 278 ? 23.249 -2.660 24.944 1.00 34.41 278 GLY A C 1
ATOM 2142 O O . GLY A 1 278 ? 24.442 -2.881 24.779 1.00 34.41 278 GLY A O 1
ATOM 2143 N N . SER A 1 279 ? 22.402 -2.707 23.911 1.00 40.59 279 SER A N 1
ATOM 2144 C CA . SER A 1 279 ? 22.836 -3.029 22.538 1.00 40.59 279 SER A CA 1
ATOM 2145 C C . SER A 1 279 ? 22.902 -1.795 21.626 1.00 40.59 279 SER A C 1
ATOM 2147 O O . SER A 1 279 ? 21.892 -1.110 21.443 1.00 40.59 279 SER A O 1
ATOM 2149 N N . GLN A 1 280 ? 24.073 -1.552 21.024 1.00 38.06 280 GLN A N 1
ATOM 2150 C CA . GLN A 1 280 ? 24.340 -0.477 20.057 1.00 38.06 280 GLN A CA 1
ATOM 2151 C C . GLN A 1 280 ? 23.696 -0.767 18.685 1.00 38.06 280 GLN A C 1
ATOM 2153 O O . GLN A 1 280 ? 23.733 -1.896 18.201 1.00 38.06 280 GLN A O 1
ATOM 2158 N N . ILE A 1 281 ? 23.116 0.257 18.049 1.00 41.97 281 ILE A N 1
ATOM 2159 C CA . ILE A 1 281 ? 22.604 0.199 16.668 1.00 41.97 281 ILE A CA 1
ATOM 2160 C C . ILE A 1 281 ? 23.653 0.853 15.747 1.00 41.97 281 ILE A C 1
ATOM 2162 O O . ILE A 1 281 ? 24.103 1.952 16.078 1.00 41.97 281 ILE A O 1
ATOM 2166 N N . PRO A 1 282 ? 24.023 0.248 14.601 1.00 38.94 282 PRO A N 1
ATOM 2167 C CA . PRO A 1 282 ? 24.935 0.863 13.636 1.00 38.94 282 PRO A CA 1
ATOM 2168 C C . PRO A 1 282 ? 24.408 2.206 13.104 1.00 38.94 282 PRO A C 1
ATOM 2170 O O . PRO A 1 282 ? 23.222 2.358 12.797 1.00 38.94 282 PRO A O 1
ATOM 2173 N N . SER A 1 283 ? 25.309 3.180 12.991 1.00 40.00 283 SER A N 1
ATOM 2174 C CA . SER A 1 283 ? 25.075 4.610 12.730 1.00 40.00 283 SER A CA 1
ATOM 2175 C C . SER A 1 283 ? 24.411 4.949 11.386 1.00 40.00 283 SER A C 1
ATOM 2177 O O . SER A 1 283 ? 23.911 6.060 11.217 1.00 40.00 283 SER A O 1
ATOM 2179 N N . GLU A 1 284 ? 24.335 4.012 10.443 1.00 38.38 284 GLU A N 1
ATOM 2180 C CA . GLU A 1 284 ? 23.878 4.268 9.069 1.00 38.38 284 GLU A CA 1
ATOM 2181 C C . GLU A 1 284 ? 22.347 4.371 8.930 1.00 38.38 284 GLU A C 1
ATOM 2183 O O . GLU A 1 284 ? 21.845 5.102 8.075 1.00 38.38 284 GLU A O 1
ATOM 2188 N N . ILE A 1 285 ? 21.576 3.726 9.815 1.00 41.75 285 ILE A N 1
ATOM 2189 C CA . ILE A 1 285 ? 20.100 3.681 9.730 1.00 41.75 285 ILE A CA 1
ATOM 2190 C C . ILE A 1 285 ? 19.441 4.927 10.365 1.00 41.75 285 ILE A C 1
ATOM 2192 O O . ILE A 1 285 ? 18.270 5.226 10.113 1.00 41.75 285 ILE A O 1
ATOM 2196 N N . LEU A 1 2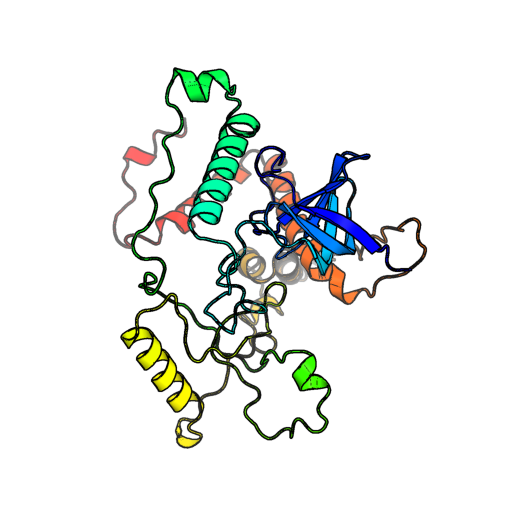86 ? 20.178 5.710 11.164 1.00 38.25 286 LEU A N 1
ATOM 2197 C CA . LEU A 1 286 ? 19.612 6.851 11.896 1.00 38.25 286 LEU A CA 1
ATOM 2198 C C . LEU A 1 286 ? 19.493 8.143 11.063 1.00 38.25 286 LEU A C 1
ATOM 2200 O O . LEU A 1 286 ? 18.676 9.008 11.390 1.00 38.25 286 LEU A O 1
ATOM 2204 N N . ASN A 1 287 ? 20.231 8.238 9.952 1.00 40.84 287 ASN A N 1
ATOM 2205 C CA . ASN A 1 287 ? 20.371 9.468 9.166 1.00 40.84 287 ASN A CA 1
ATOM 2206 C C . ASN A 1 287 ? 19.053 9.976 8.553 1.00 40.84 287 ASN A C 1
ATOM 2208 O O . ASN A 1 287 ? 18.815 11.180 8.526 1.00 40.84 287 ASN A O 1
ATOM 2212 N N . PHE A 1 288 ? 18.153 9.095 8.104 1.00 37.94 288 PHE A N 1
ATOM 2213 C CA . PHE A 1 288 ? 16.961 9.515 7.348 1.00 37.94 288 PHE A CA 1
ATOM 2214 C C . PHE A 1 288 ? 15.792 9.991 8.232 1.00 37.94 288 PHE A C 1
ATOM 2216 O O . PHE A 1 288 ? 15.087 10.948 7.908 1.00 37.94 288 PHE A O 1
ATOM 2223 N N . LEU A 1 289 ? 15.582 9.346 9.385 1.00 35.91 289 LEU A N 1
ATOM 2224 C CA . LEU A 1 289 ? 14.474 9.678 10.292 1.00 35.91 289 LEU A CA 1
ATOM 2225 C C . LEU A 1 289 ? 14.744 10.944 11.116 1.00 35.91 289 LEU A C 1
ATOM 2227 O O . LEU A 1 289 ? 13.799 11.662 11.446 1.00 35.91 289 LEU A O 1
ATOM 2231 N N . GLN A 1 290 ? 16.010 11.237 11.423 1.00 38.56 290 GLN A N 1
ATOM 2232 C CA . GLN A 1 290 ? 16.397 12.503 12.050 1.00 38.56 290 GLN A CA 1
ATOM 2233 C C . GLN A 1 290 ? 16.267 13.673 11.069 1.00 38.56 290 GLN A C 1
ATOM 2235 O O . GLN A 1 290 ? 15.747 14.718 11.459 1.00 38.56 290 GLN A O 1
ATOM 2240 N N . TYR A 1 291 ? 16.606 13.466 9.789 1.00 40.69 291 TYR A N 1
ATOM 2241 C CA . TYR A 1 291 ? 16.480 14.480 8.736 1.00 40.69 291 TYR A CA 1
ATOM 2242 C C . TYR A 1 291 ? 15.058 15.054 8.646 1.00 40.69 291 TYR A C 1
ATOM 2244 O O . TYR A 1 291 ? 14.870 16.266 8.695 1.00 40.69 291 TYR A O 1
ATOM 2252 N N . ARG A 1 292 ? 14.038 14.185 8.624 1.00 37.22 292 ARG A N 1
ATOM 2253 C CA . ARG A 1 292 ? 12.622 14.583 8.504 1.00 37.22 292 ARG A CA 1
ATOM 2254 C C . ARG A 1 292 ? 12.105 15.393 9.703 1.00 37.22 292 ARG A C 1
ATOM 2256 O O . ARG A 1 292 ? 11.285 16.299 9.537 1.00 37.22 292 ARG A O 1
ATOM 2263 N N . ASN A 1 293 ? 12.579 15.082 10.908 1.00 36.59 293 ASN A N 1
ATOM 2264 C CA . ASN A 1 293 ? 12.142 15.761 12.130 1.00 36.59 293 ASN A CA 1
ATOM 2265 C C . ASN A 1 293 ? 12.867 17.098 12.341 1.00 36.59 293 ASN A C 1
ATOM 2267 O O . ASN A 1 293 ? 12.240 18.059 12.787 1.00 36.59 293 ASN A O 1
ATOM 2271 N N . MET A 1 294 ? 14.147 17.190 11.964 1.00 35.16 294 MET A N 1
ATOM 2272 C CA . MET A 1 294 ? 14.927 18.425 12.079 1.00 35.16 294 MET A CA 1
ATOM 2273 C C . MET A 1 294 ? 14.424 19.526 11.141 1.00 35.16 294 MET A C 1
ATOM 2275 O O . MET A 1 294 ? 14.324 20.674 11.567 1.00 35.16 294 MET A O 1
ATOM 2279 N N . THR A 1 295 ? 14.049 19.195 9.897 1.00 37.53 295 THR A N 1
ATOM 2280 C CA . THR A 1 295 ? 13.511 20.193 8.955 1.00 37.53 295 THR A CA 1
ATOM 2281 C C . THR A 1 295 ? 12.207 20.799 9.477 1.00 37.53 295 THR A C 1
ATOM 2283 O O . THR A 1 295 ? 12.025 22.006 9.423 1.00 37.53 295 THR A O 1
ATOM 2286 N N . THR A 1 296 ? 11.327 19.983 10.063 1.00 43.47 296 THR A N 1
ATOM 2287 C CA . THR A 1 296 ? 10.014 20.439 10.549 1.00 43.47 296 THR A CA 1
ATOM 2288 C C . THR A 1 296 ? 10.127 21.330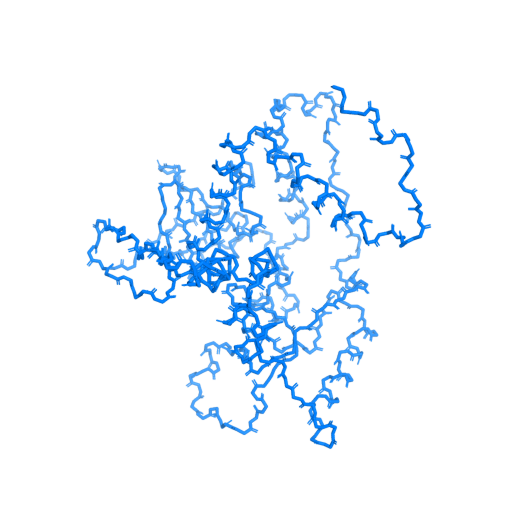 11.794 1.00 43.47 296 THR A C 1
ATOM 2290 O O . THR A 1 296 ? 9.420 22.331 11.904 1.00 43.47 296 THR A O 1
ATOM 2293 N N . LEU A 1 297 ? 11.029 20.994 12.724 1.00 38.38 297 LEU A N 1
ATOM 2294 C CA . LEU A 1 297 ? 11.244 21.771 13.950 1.00 38.38 297 LEU A CA 1
ATOM 2295 C C . LEU A 1 297 ? 11.963 23.094 13.678 1.00 38.38 297 LEU A C 1
ATOM 2297 O O . LEU A 1 297 ? 11.535 24.125 14.184 1.00 38.38 297 LEU A O 1
ATOM 2301 N N . LEU A 1 298 ? 12.996 23.093 12.832 1.00 40.12 298 LEU A N 1
ATOM 2302 C CA . LEU A 1 298 ? 13.748 24.312 12.537 1.00 40.12 298 LEU A CA 1
ATOM 2303 C C . LEU A 1 298 ? 12.941 25.295 11.685 1.00 40.12 298 LEU A C 1
ATOM 2305 O O . LEU A 1 298 ? 13.036 26.489 11.927 1.00 40.12 298 LEU A O 1
ATOM 2309 N N . THR A 1 299 ? 12.075 24.840 10.770 1.00 43.25 299 THR A N 1
ATOM 2310 C CA . THR A 1 299 ? 11.152 25.748 10.062 1.00 43.25 299 THR A CA 1
ATOM 2311 C C . THR A 1 299 ? 10.131 26.381 11.013 1.00 43.25 299 THR A C 1
ATOM 2313 O O . THR A 1 299 ? 9.823 27.558 10.867 1.00 43.25 299 THR A O 1
ATOM 2316 N N . ARG A 1 300 ? 9.641 25.647 12.021 1.00 43.47 300 ARG A N 1
ATOM 2317 C CA . ARG A 1 300 ? 8.709 26.182 13.026 1.00 43.47 300 ARG A CA 1
ATOM 2318 C C . ARG A 1 300 ? 9.375 27.209 13.945 1.00 43.47 300 ARG A C 1
ATOM 2320 O O . ARG A 1 300 ? 8.838 28.297 14.095 1.00 43.47 300 ARG A O 1
ATOM 2327 N N . GLU A 1 301 ? 10.538 26.892 14.509 1.00 45.75 301 GLU A N 1
ATOM 2328 C CA . GLU A 1 301 ? 11.278 27.813 15.388 1.00 45.75 301 GLU A CA 1
ATOM 2329 C C . GLU A 1 301 ? 11.780 29.052 14.620 1.00 45.75 301 GLU A C 1
ATOM 2331 O O . GLU A 1 301 ? 11.689 30.174 15.110 1.00 45.75 301 GLU A O 1
ATOM 2336 N N . TYR A 1 302 ? 12.213 28.890 13.364 1.00 45.59 302 TYR A N 1
ATOM 2337 C CA . TYR A 1 302 ? 12.666 30.003 12.517 1.00 45.59 302 TYR A CA 1
ATOM 2338 C C . TYR A 1 302 ? 11.526 30.951 12.097 1.00 45.59 302 TYR A C 1
ATOM 2340 O O . TYR A 1 302 ? 11.744 32.155 11.966 1.00 45.59 302 TYR A O 1
ATOM 2348 N N . LEU A 1 303 ? 10.298 30.441 11.935 1.00 45.03 303 LEU A N 1
ATOM 2349 C CA . LEU A 1 303 ? 9.101 31.249 11.654 1.00 45.03 303 LEU A CA 1
ATOM 2350 C C . LEU A 1 303 ? 8.534 31.953 12.897 1.00 45.03 303 LEU A C 1
ATOM 2352 O O . LEU A 1 303 ? 7.792 32.917 12.750 1.00 45.03 303 LEU A O 1
ATOM 2356 N N . ILE A 1 304 ? 8.881 31.498 14.104 1.00 46.12 304 ILE A N 1
ATOM 2357 C CA . ILE A 1 304 ? 8.499 32.155 15.365 1.00 46.12 304 ILE A CA 1
ATOM 2358 C C . ILE A 1 304 ? 9.412 33.358 15.653 1.00 46.12 304 ILE A C 1
ATOM 2360 O O . ILE A 1 304 ? 8.953 34.367 16.180 1.00 46.12 304 ILE A O 1
ATOM 2364 N N . VAL A 1 305 ? 10.691 33.290 15.265 1.00 46.03 305 VAL A N 1
ATOM 2365 C CA . VAL A 1 305 ? 11.680 34.359 15.516 1.00 46.03 305 VAL A CA 1
ATOM 2366 C C . VAL A 1 305 ? 11.568 35.531 14.523 1.00 46.03 305 VAL A C 1
ATOM 2368 O O 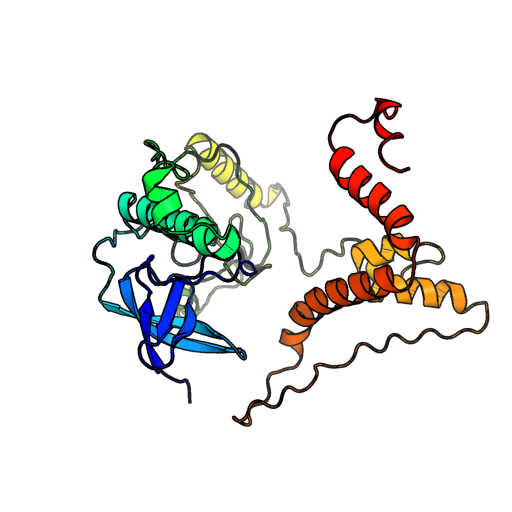. VAL A 1 305 ? 11.994 36.641 14.833 1.00 46.03 305 VAL A O 1
ATOM 2371 N N . ARG A 1 306 ? 10.964 35.334 13.342 1.00 47.44 306 ARG A N 1
ATOM 2372 C CA . ARG A 1 306 ? 10.680 36.415 12.379 1.00 47.44 306 ARG A CA 1
ATOM 2373 C C . ARG A 1 306 ? 9.185 36.702 12.310 1.00 47.44 306 ARG A C 1
ATOM 2375 O O . ARG A 1 306 ? 8.455 35.973 11.646 1.00 47.44 306 ARG A O 1
ATOM 2382 N N . SER A 1 307 ? 8.761 37.817 12.901 1.00 45.59 307 SER A N 1
ATOM 2383 C CA . SER A 1 307 ? 7.366 38.287 12.887 1.00 45.59 307 SER A CA 1
ATOM 2384 C C . SER A 1 307 ? 6.763 38.425 11.479 1.00 45.59 307 SER A C 1
ATOM 2386 O O . SER A 1 307 ? 5.556 38.275 11.327 1.00 45.59 307 SER A O 1
ATOM 2388 N N . SER A 1 308 ? 7.585 38.634 10.441 1.00 49.78 308 SER A N 1
ATOM 2389 C CA . SER A 1 308 ? 7.168 38.706 9.031 1.00 49.78 308 SER A CA 1
ATOM 2390 C C . SER A 1 308 ? 7.506 37.466 8.188 1.00 49.78 308 SER A C 1
ATOM 2392 O O . SER A 1 308 ? 7.136 37.408 7.020 1.00 49.78 308 SER A O 1
ATOM 2394 N N . GLY A 1 309 ? 8.170 36.442 8.741 1.00 50.56 309 GLY A N 1
ATOM 2395 C CA . GLY A 1 309 ? 8.649 35.288 7.960 1.00 50.56 309 GLY A CA 1
ATOM 2396 C C . GLY A 1 309 ? 7.525 34.467 7.316 1.00 50.56 309 GLY A C 1
ATOM 2397 O O . GLY A 1 309 ? 7.725 33.830 6.282 1.00 50.56 309 GLY A O 1
ATOM 2398 N N . TRP A 1 310 ? 6.323 34.525 7.896 1.00 50.31 310 TRP A N 1
ATOM 2399 C CA . TRP A 1 310 ? 5.112 33.945 7.318 1.00 50.31 310 TRP A CA 1
ATOM 2400 C C . TRP A 1 310 ? 4.639 34.673 6.054 1.00 50.31 310 TRP A C 1
ATOM 2402 O O . TRP A 1 310 ? 4.159 34.010 5.137 1.00 50.31 310 TRP A O 1
ATOM 2412 N N . LEU A 1 311 ? 4.808 35.997 5.975 1.00 49.06 311 LEU A N 1
ATOM 2413 C CA . LEU A 1 311 ? 4.388 36.810 4.829 1.00 49.06 311 LEU A CA 1
ATOM 2414 C C . LEU A 1 311 ? 5.284 36.597 3.603 1.00 49.06 311 LEU A C 1
ATOM 2416 O O . LEU A 1 311 ? 4.793 36.709 2.488 1.00 49.06 311 LEU A O 1
ATOM 2420 N N . ASP A 1 312 ? 6.546 36.201 3.789 1.00 49.84 312 ASP A N 1
ATOM 2421 C CA . ASP A 1 312 ? 7.452 35.848 2.684 1.00 49.84 312 ASP A CA 1
ATOM 2422 C C . ASP A 1 312 ? 7.303 34.376 2.252 1.00 49.84 312 ASP A C 1
ATOM 2424 O O . ASP A 1 312 ? 7.441 34.027 1.077 1.00 49.84 312 ASP A O 1
ATOM 2428 N N . TYR A 1 313 ? 7.002 33.481 3.201 1.00 48.16 313 TYR A N 1
ATOM 2429 C CA . TYR A 1 313 ? 6.915 32.037 2.959 1.00 48.16 313 TYR A CA 1
ATOM 2430 C C . TYR A 1 313 ? 5.547 31.590 2.419 1.00 48.16 313 TYR A C 1
ATOM 2432 O O . TYR A 1 313 ? 5.475 30.700 1.563 1.00 48.16 313 TYR A O 1
ATOM 2440 N N . ALA A 1 314 ? 4.451 32.193 2.892 1.00 46.91 314 ALA A N 1
ATOM 2441 C CA . ALA A 1 314 ? 3.096 31.824 2.485 1.00 46.91 314 ALA A CA 1
ATOM 2442 C C . ALA A 1 314 ? 2.814 32.073 0.991 1.00 46.91 314 ALA A C 1
ATOM 2444 O O . ALA A 1 314 ? 2.285 31.157 0.359 1.00 46.91 314 ALA A O 1
ATOM 2445 N N . PRO A 1 315 ? 3.216 33.202 0.372 1.00 46.91 315 PRO A N 1
ATOM 2446 C CA . PRO A 1 315 ? 3.013 33.429 -1.058 1.00 46.91 315 PRO A CA 1
ATOM 2447 C C . PRO A 1 315 ? 3.758 32.413 -1.925 1.00 46.91 315 PRO A C 1
ATOM 2449 O O . PRO A 1 315 ? 3.208 31.947 -2.915 1.00 46.91 315 PRO A O 1
ATOM 2452 N N . LEU A 1 316 ? 4.968 31.995 -1.530 1.00 48.62 316 LEU A N 1
ATOM 2453 C CA . LEU A 1 316 ? 5.752 30.983 -2.251 1.00 48.62 316 LEU A CA 1
ATOM 2454 C C . LEU A 1 316 ? 5.122 29.586 -2.155 1.00 48.62 316 LEU A C 1
ATOM 2456 O O . LEU A 1 316 ? 5.093 28.846 -3.138 1.00 48.62 316 LEU A O 1
ATOM 2460 N N . ARG A 1 317 ? 4.560 29.233 -0.993 1.00 42.94 317 ARG A N 1
ATOM 2461 C CA . ARG A 1 317 ? 3.778 27.998 -0.799 1.00 42.94 317 ARG A CA 1
ATOM 2462 C C . ARG A 1 317 ? 2.467 28.019 -1.583 1.00 42.94 317 ARG A C 1
ATOM 2464 O O . ARG A 1 317 ? 2.121 27.013 -2.194 1.00 42.94 317 ARG A O 1
ATOM 2471 N N . ILE A 1 318 ? 1.749 29.140 -1.571 1.00 42.94 318 ILE A N 1
ATOM 2472 C CA . ILE A 1 318 ? 0.482 29.323 -2.292 1.00 42.94 318 ILE A CA 1
ATOM 2473 C C . ILE A 1 318 ? 0.736 29.306 -3.806 1.00 42.94 318 ILE A C 1
ATOM 2475 O O . ILE A 1 318 ? 0.038 28.594 -4.522 1.00 42.94 318 ILE A O 1
ATOM 2479 N N . ALA A 1 319 ? 1.790 29.964 -4.294 1.00 45.12 319 ALA A N 1
ATOM 2480 C CA . ALA A 1 319 ? 2.209 29.912 -5.696 1.00 45.12 319 ALA A CA 1
ATOM 2481 C C . ALA A 1 319 ? 2.621 28.496 -6.139 1.00 45.12 319 ALA A C 1
ATOM 2483 O O . ALA A 1 319 ? 2.305 28.088 -7.252 1.00 45.12 319 ALA A O 1
ATOM 2484 N N . GLN A 1 320 ? 3.251 27.703 -5.266 1.00 44.06 320 GLN A N 1
ATOM 2485 C CA . GLN A 1 320 ? 3.541 26.287 -5.536 1.00 44.06 320 GLN A CA 1
ATOM 2486 C C . GLN A 1 320 ? 2.288 25.398 -5.559 1.00 44.06 320 GLN A C 1
ATOM 2488 O O . GLN A 1 320 ? 2.277 24.389 -6.261 1.00 44.06 320 GLN A O 1
ATOM 2493 N N . PHE A 1 321 ? 1.234 25.756 -4.818 1.00 36.84 321 PHE A N 1
ATOM 2494 C CA . PHE A 1 321 ? -0.043 25.036 -4.837 1.00 36.84 321 PHE A CA 1
ATOM 2495 C C . PHE A 1 321 ? -0.923 25.416 -6.039 1.00 36.84 321 PHE A C 1
ATOM 2497 O O . PHE A 1 321 ? -1.527 24.533 -6.645 1.00 36.84 321 PHE A O 1
ATOM 2504 N N . TYR A 1 322 ? -0.966 26.696 -6.421 1.00 35.81 322 TYR A N 1
ATOM 2505 C CA . TYR A 1 322 ? -1.839 27.201 -7.492 1.00 35.81 322 TYR A CA 1
ATOM 2506 C C . TYR A 1 322 ? -1.170 27.299 -8.871 1.00 35.81 322 TYR A C 1
ATOM 2508 O O . TYR A 1 322 ? -1.865 27.252 -9.880 1.00 35.81 322 TYR A O 1
ATOM 2516 N N . GLY A 1 323 ? 0.164 27.322 -8.957 1.00 37.59 323 GLY A N 1
ATOM 2517 C CA . GLY A 1 323 ? 0.909 27.355 -10.225 1.00 37.59 323 GLY A CA 1
ATOM 2518 C C . GLY A 1 323 ? 0.787 26.091 -11.089 1.00 37.59 323 GLY A C 1
ATOM 2519 O O . GLY A 1 323 ? 1.388 26.020 -12.157 1.00 37.59 323 GLY A O 1
ATOM 2520 N N . SER A 1 324 ? 0.014 25.093 -10.650 1.00 42.22 324 SER A N 1
ATOM 2521 C CA . SER A 1 324 ? -0.326 23.909 -11.448 1.00 42.22 324 SER A CA 1
ATOM 2522 C C . SER A 1 324 ? -1.624 24.058 -12.252 1.00 42.22 324 SER A C 1
ATOM 2524 O O . SER A 1 324 ? -1.937 23.173 -13.047 1.00 42.22 324 SER A O 1
ATOM 2526 N N . GLN A 1 325 ? -2.364 25.165 -12.101 1.00 39.59 325 GLN A N 1
ATOM 2527 C CA . GLN A 1 325 ? -3.547 25.447 -12.913 1.00 39.59 325 GLN A CA 1
ATOM 2528 C C . GLN A 1 325 ? -3.477 26.859 -13.511 1.00 39.59 325 GLN A C 1
ATOM 2530 O O . GLN A 1 325 ? -3.802 27.845 -12.864 1.00 39.59 325 GLN A O 1
ATOM 2535 N N . ASN A 1 326 ? -3.108 26.905 -14.794 1.00 38.81 326 ASN A N 1
ATOM 2536 C CA . ASN A 1 326 ? -3.135 28.045 -15.720 1.00 38.81 326 ASN A CA 1
ATOM 2537 C C . ASN A 1 326 ? -1.986 29.087 -15.629 1.00 38.81 326 ASN A C 1
ATOM 2539 O O . ASN A 1 326 ? -2.004 29.955 -14.760 1.00 38.81 326 ASN A O 1
ATOM 2543 N N . PRO A 1 327 ? -1.027 29.089 -16.584 1.00 38.75 327 PRO A N 1
ATOM 2544 C CA . PRO A 1 327 ? 0.124 30.005 -16.576 1.00 38.75 327 PRO A CA 1
ATOM 2545 C C . PRO A 1 327 ? -0.164 31.477 -16.932 1.00 38.75 327 PRO A C 1
ATOM 2547 O O . PRO A 1 327 ? 0.740 32.292 -16.794 1.00 38.75 327 PRO A O 1
ATOM 2550 N N . ASN A 1 328 ? -1.367 31.833 -17.407 1.00 37.94 328 ASN A N 1
ATOM 2551 C CA . ASN A 1 328 ? -1.610 33.124 -18.080 1.00 37.94 328 ASN A CA 1
ATOM 2552 C C . ASN A 1 328 ? -2.772 33.976 -17.526 1.00 37.94 328 ASN A C 1
ATOM 2554 O O . ASN A 1 328 ? -3.253 34.862 -18.228 1.00 37.94 328 ASN A O 1
ATOM 2558 N N . SER A 1 329 ? -3.230 33.772 -16.286 1.00 34.12 329 SER A N 1
ATOM 2559 C CA . SER A 1 329 ? -4.176 34.718 -15.664 1.00 34.12 329 SER A CA 1
ATOM 2560 C C . SER A 1 329 ? -3.445 35.656 -14.699 1.00 34.12 329 SER A C 1
ATOM 2562 O O . SER A 1 329 ? -2.808 35.156 -13.769 1.00 34.12 329 SER A O 1
ATOM 2564 N N . PRO A 1 330 ? -3.552 36.993 -14.837 1.00 33.84 330 PRO A N 1
ATOM 2565 C CA . PRO A 1 330 ? -3.119 37.895 -13.780 1.00 33.84 330 PRO A CA 1
ATOM 2566 C C . PRO A 1 330 ? -3.948 37.625 -12.519 1.00 33.84 330 PRO A C 1
ATOM 2568 O O . PRO A 1 330 ? -5.144 37.326 -12.589 1.00 33.84 330 PRO A O 1
ATOM 2571 N N . VAL A 1 331 ? -3.279 37.672 -11.367 1.00 37.69 331 VAL A N 1
ATOM 2572 C CA . VAL A 1 331 ? -3.870 37.445 -10.044 1.00 37.69 331 VAL A CA 1
ATOM 2573 C C . VAL A 1 331 ? -5.051 38.400 -9.866 1.00 37.69 331 VAL A C 1
ATOM 2575 O O . VAL A 1 331 ? -4.890 39.616 -9.941 1.00 37.69 331 VAL A O 1
ATOM 2578 N N . CYS A 1 332 ? -6.249 37.845 -9.675 1.00 30.45 332 CYS A N 1
ATOM 2579 C CA . CYS A 1 332 ? -7.465 38.628 -9.498 1.00 30.45 332 CYS A CA 1
ATOM 2580 C C . CYS A 1 332 ? -7.337 39.531 -8.259 1.00 30.45 332 CYS A C 1
ATOM 2582 O O . CYS A 1 332 ? -7.027 39.064 -7.160 1.00 30.45 332 CYS A O 1
ATOM 2584 N N . VAL A 1 333 ? -7.618 40.824 -8.445 1.00 34.78 333 VAL A N 1
ATOM 2585 C CA . VAL A 1 333 ? -7.579 41.893 -7.426 1.00 34.78 333 VAL A CA 1
ATOM 2586 C C . VAL A 1 333 ? -8.482 41.584 -6.215 1.00 34.78 333 VAL A C 1
ATOM 2588 O O . VAL A 1 333 ? -8.288 42.136 -5.136 1.00 34.78 333 VAL A O 1
ATOM 2591 N N . SER A 1 334 ? -9.402 40.618 -6.317 1.00 31.22 334 SER A N 1
ATOM 2592 C CA . SER A 1 334 ? -10.222 40.160 -5.188 1.00 31.22 334 SER A CA 1
ATOM 2593 C C . SER A 1 334 ? -9.444 39.426 -4.084 1.00 31.22 334 SER A C 1
ATOM 2595 O O . SER A 1 334 ? -9.970 39.276 -2.985 1.00 31.22 334 SER A O 1
ATOM 2597 N N . CYS A 1 335 ? -8.209 38.969 -4.330 1.00 34.69 335 CYS A N 1
ATOM 2598 C CA . CYS A 1 335 ? -7.394 38.272 -3.322 1.00 34.69 335 CYS A CA 1
ATOM 2599 C C . CYS A 1 335 ? -6.545 39.200 -2.434 1.00 34.69 335 CYS A C 1
ATOM 2601 O O . CYS A 1 335 ? -5.970 38.724 -1.458 1.00 34.69 335 CYS A O 1
ATOM 2603 N N . GLN A 1 336 ? -6.467 40.504 -2.727 1.00 33.69 336 GLN A N 1
ATOM 2604 C CA . GLN A 1 336 ? -5.685 41.453 -1.918 1.00 33.69 336 GLN A CA 1
ATOM 2605 C C . GLN A 1 336 ? -6.399 41.929 -0.641 1.00 33.69 336 GLN A C 1
ATOM 2607 O O . GLN A 1 336 ? -5.734 42.396 0.276 1.00 33.69 336 GLN A O 1
ATOM 2612 N N . ASN A 1 337 ? -7.717 41.740 -0.512 1.00 30.77 337 ASN A N 1
ATOM 2613 C CA . ASN A 1 337 ? -8.493 42.289 0.611 1.00 30.77 337 ASN A CA 1
ATOM 2614 C C . ASN A 1 337 ? -8.649 41.358 1.831 1.00 30.77 337 ASN A C 1
ATOM 2616 O O . ASN A 1 337 ? -9.490 41.618 2.685 1.00 30.77 337 ASN A O 1
ATOM 2620 N N . VAL A 1 338 ? -7.860 40.283 1.946 1.00 33.38 338 VAL A N 1
ATOM 2621 C CA . VAL A 1 338 ? -7.933 39.350 3.099 1.00 33.38 338 VAL A CA 1
ATOM 2622 C C . VAL A 1 338 ? -6.753 39.519 4.075 1.00 33.38 338 VAL A C 1
ATOM 2624 O O . VAL A 1 338 ? -6.615 38.755 5.022 1.00 33.38 338 VAL A O 1
ATOM 2627 N N . LEU A 1 339 ? -5.901 40.531 3.886 1.00 30.27 339 LEU A N 1
ATOM 2628 C CA . LEU A 1 339 ? -4.748 40.803 4.759 1.00 30.27 339 LEU A CA 1
ATOM 2629 C C . LEU A 1 339 ? -4.701 42.263 5.237 1.00 30.27 339 LEU A C 1
ATOM 2631 O O . LEU A 1 339 ? -3.665 42.915 5.122 1.00 30.27 339 LEU A O 1
ATOM 2635 N N . HIS A 1 340 ? -5.818 42.764 5.770 1.00 32.44 340 HIS A N 1
ATOM 2636 C CA . HIS A 1 340 ? -5.759 43.891 6.704 1.00 32.44 340 HIS A CA 1
ATOM 2637 C C . HIS A 1 340 ? -5.479 43.402 8.122 1.00 32.44 340 HIS A C 1
ATOM 2639 O O . HIS A 1 340 ? -6.099 42.387 8.519 1.00 32.44 340 HIS A O 1
#

pLDDT: mean 70.57, std 21.33, range [26.2, 95.62]

Organism: Vicia faba (NCBI:txid3906)

Sequence (340 aa):
MPLLISLNAAKPSNCSVNPSHSMAKGLCKVTETGYVVMCDRALPGERFIGRITRKKGNYAEATKLQTLTPPFHTVDAPCVYVPHCGGCKTQNLAYQAQVKAKEEQVRDLIIHVGRFSQKELELHGIMKPIVPCDIQFHYRNKMEFSFGPYKWLPKELLHGGNVDGGSENYALGLHVPGFFDKIINVDKCLLQTDPANKVLTAIQECCRDPQLGFSPYNVHSHMSSAVGKTPAPGQAIYSASKFALNGYFHSLRSELCQKGIQVTVVCPCPIQIVNNAGSQIPSEILNFLQYRNMTTLLTREYLIVRSSGWLDYAPLRIAQFYGSQNPNSPVCVSCQNVLH

Radius of gyration: 25.19 Å; chains: 1; bounding box: 66×66×60 Å